Protein AF-A0A956SVE5-F1 (afdb_monomer_lite)

Secondary structure (DSSP, 8-state):
-EEEEE-SS-SSS-EEEEE----SSS---EEEEE--SSTTS-EEEEEBPPTT---EEEEEEEEE-SSSSSSPEEEEEEE-TTSS-EEEEEE----TT-TTHHHHHTB-SEEEEESSTEEEEEEEEEESSS--TT-SSPPPEEEEEEEETTEEEEEEE---SSPPPTT--EE-SSTTSSS-EE----SSS-TTSEEEEEE-SSSSSS-EEEEEETT---TT---TT----EEEEEETGGGT-

Radius of gyration: 17.83 Å; chains: 1; bounding box: 53×38×48 Å

Structure (mmCIF, N/CA/C/O backbone):
data_AF-A0A956SVE5-F1
#
_entry.id   AF-A0A956SVE5-F1
#
loop_
_atom_site.group_PDB
_atom_site.id
_atom_site.type_symbol
_atom_site.label_atom_id
_atom_site.label_alt_id
_atom_site.label_comp_id
_atom_site.label_asym_id
_atom_site.label_entity_id
_atom_site.label_seq_id
_atom_site.pdbx_PDB_ins_code
_atom_site.Cartn_x
_atom_site.Cartn_y
_atom_site.Cartn_z
_atom_site.occupancy
_atom_site.B_iso_or_equiv
_atom_site.auth_seq_id
_atom_site.auth_comp_id
_atom_site.aut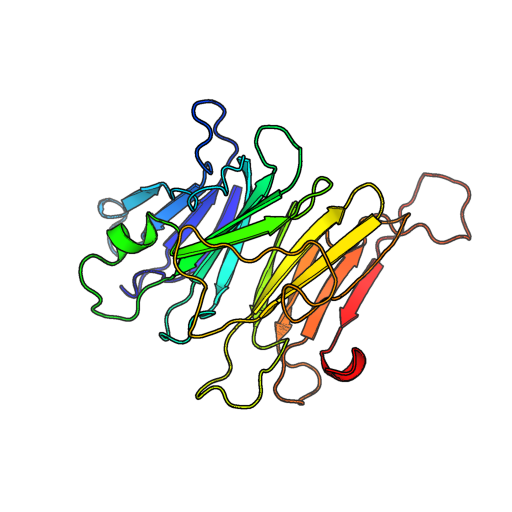h_asym_id
_atom_site.auth_atom_id
_atom_site.pdbx_PDB_model_num
ATOM 1 N N . SER A 1 1 ? -9.201 -2.464 -12.272 1.00 53.56 1 SER A N 1
ATOM 2 C CA . SER A 1 1 ? -9.058 -3.726 -11.523 1.00 53.56 1 SER A CA 1
ATOM 3 C C . SER A 1 1 ? -9.625 -3.527 -10.128 1.00 53.56 1 SER A C 1
ATOM 5 O O . SER A 1 1 ? -9.525 -2.416 -9.624 1.00 53.56 1 SER A O 1
ATOM 7 N N . ALA A 1 2 ? -10.235 -4.547 -9.524 1.00 58.28 2 ALA A N 1
ATOM 8 C CA . ALA A 1 2 ? -10.548 -4.560 -8.089 1.00 58.28 2 ALA A CA 1
ATOM 9 C C . ALA A 1 2 ? -9.435 -5.336 -7.374 1.00 58.28 2 ALA A C 1
ATOM 11 O O . ALA A 1 2 ? -8.964 -6.321 -7.952 1.00 58.28 2 ALA A O 1
ATOM 12 N N . VAL A 1 3 ? -8.944 -4.869 -6.220 1.00 72.69 3 VAL A N 1
ATOM 13 C CA . VAL A 1 3 ? -7.674 -5.392 -5.661 1.00 72.69 3 VAL A CA 1
ATOM 14 C C . VAL A 1 3 ? -7.725 -5.797 -4.187 1.00 72.69 3 VAL A C 1
ATOM 16 O O . VAL A 1 3 ? -6.828 -6.503 -3.738 1.00 72.69 3 VAL A O 1
ATOM 19 N N . GLY A 1 4 ? -8.802 -5.520 -3.455 1.00 75.75 4 GLY A N 1
ATOM 20 C CA . GLY A 1 4 ? -8.945 -6.105 -2.125 1.00 75.75 4 GLY A CA 1
ATOM 21 C C . GLY A 1 4 ? -10.325 -5.954 -1.523 1.00 75.75 4 GLY A C 1
ATOM 22 O O . GLY A 1 4 ? -11.115 -5.126 -1.975 1.00 75.75 4 GLY A O 1
ATOM 23 N N . VAL A 1 5 ? -10.562 -6.797 -0.524 1.00 83.69 5 VAL A N 1
ATOM 24 C CA . VAL A 1 5 ? -11.770 -6.838 0.289 1.00 83.69 5 VAL A CA 1
ATOM 25 C C . VAL A 1 5 ? -11.374 -6.511 1.727 1.00 83.69 5 VAL A C 1
ATOM 27 O O . VAL A 1 5 ? -10.353 -7.020 2.198 1.00 83.69 5 VAL A O 1
ATOM 30 N N . LEU A 1 6 ? -12.123 -5.625 2.372 1.00 89.88 6 LEU A N 1
ATOM 31 C CA . LEU A 1 6 ? -11.957 -5.194 3.763 1.00 89.88 6 LEU A CA 1
ATOM 32 C C . LEU A 1 6 ? -13.295 -4.650 4.271 1.00 89.88 6 LEU A C 1
ATOM 34 O O . LEU A 1 6 ? -14.078 -4.214 3.449 1.00 89.88 6 LEU A O 1
ATOM 38 N N . ASP A 1 7 ? -13.529 -4.600 5.575 1.00 93.19 7 ASP A N 1
ATOM 39 C CA . ASP A 1 7 ? -14.641 -3.835 6.163 1.00 93.19 7 ASP A CA 1
ATOM 40 C C . ASP A 1 7 ? -14.079 -2.481 6.630 1.00 93.19 7 ASP A C 1
ATOM 42 O O . ASP A 1 7 ? -13.488 -2.386 7.709 1.00 93.19 7 ASP A O 1
ATOM 46 N N . ALA A 1 8 ? -14.103 -1.479 5.748 1.00 92.50 8 ALA A N 1
ATOM 47 C CA . ALA A 1 8 ? -13.433 -0.193 5.945 1.00 92.50 8 ALA A CA 1
ATOM 48 C C . ALA A 1 8 ? -14.237 0.755 6.841 1.00 92.50 8 ALA A C 1
ATOM 50 O O . ALA A 1 8 ? -13.642 1.611 7.498 1.00 92.50 8 ALA A O 1
ATOM 51 N N . ASP A 1 9 ? -15.566 0.636 6.854 1.00 92.88 9 ASP A N 1
ATOM 52 C CA . ASP A 1 9 ? -16.450 1.443 7.702 1.00 92.88 9 ASP A CA 1
ATOM 53 C C . ASP A 1 9 ? -16.985 0.708 8.940 1.00 92.88 9 ASP A C 1
ATOM 55 O O . ASP A 1 9 ? -17.722 1.301 9.740 1.00 92.88 9 ASP A O 1
ATOM 59 N N . ALA A 1 10 ? -16.531 -0.530 9.142 1.00 93.19 10 ALA A N 1
ATOM 60 C CA . ALA A 1 10 ? -16.812 -1.374 10.293 1.00 93.19 10 ALA A CA 1
ATOM 61 C C . ALA A 1 10 ? -18.314 -1.642 10.486 1.00 93.19 10 ALA A C 1
ATOM 63 O O . ALA A 1 10 ? -18.809 -1.685 11.625 1.00 93.19 10 ALA A O 1
ATOM 64 N N . ASP A 1 11 ? -19.046 -1.800 9.380 1.00 91.31 11 ASP A N 1
ATOM 65 C CA . ASP A 1 11 ? -20.479 -2.099 9.376 1.00 91.31 11 ASP A CA 1
ATOM 66 C C . ASP A 1 11 ? -20.790 -3.610 9.381 1.00 91.31 11 ASP A C 1
ATOM 68 O O . ASP A 1 11 ? -21.946 -4.014 9.562 1.00 91.31 11 ASP A O 1
ATOM 72 N N . GLY A 1 12 ? -19.751 -4.447 9.297 1.00 91.81 12 GLY A N 1
ATOM 73 C CA . GLY A 1 12 ? -19.834 -5.903 9.290 1.00 91.81 12 GLY A CA 1
ATOM 74 C C . GLY A 1 12 ? -19.962 -6.515 7.895 1.00 91.81 12 GLY A C 1
ATOM 75 O O . GLY A 1 12 ? -20.071 -7.745 7.800 1.00 91.81 12 GLY A O 1
ATOM 76 N N . TYR A 1 13 ? -19.951 -5.703 6.837 1.00 92.19 13 TYR A N 1
ATOM 77 C CA . TYR A 1 13 ? -19.937 -6.149 5.452 1.00 92.19 13 TYR A CA 1
ATOM 78 C C . TYR A 1 13 ? -18.587 -5.877 4.791 1.00 92.19 13 TYR A C 1
ATOM 80 O O . TYR A 1 13 ? -17.885 -4.913 5.052 1.00 92.19 13 TYR A O 1
ATOM 88 N N . ASP A 1 14 ? -18.226 -6.784 3.893 1.00 93.19 14 ASP A N 1
ATOM 89 C CA . ASP A 1 14 ? -17.030 -6.655 3.079 1.00 93.19 14 ASP A CA 1
ATOM 90 C C . ASP A 1 14 ? -17.215 -5.549 2.020 1.00 93.19 14 ASP A C 1
ATOM 92 O O . ASP A 1 14 ? -18.085 -5.638 1.146 1.00 93.19 14 ASP A O 1
ATOM 96 N N . ASP A 1 15 ? -16.335 -4.556 2.042 1.00 93.44 15 ASP A N 1
ATOM 97 C CA . ASP A 1 15 ? -16.182 -3.508 1.038 1.00 93.44 15 ASP A CA 1
ATOM 98 C C . ASP A 1 15 ? -15.199 -3.915 -0.060 1.00 93.44 15 ASP A C 1
ATOM 100 O O . ASP A 1 15 ? -14.300 -4.742 0.122 1.00 93.44 15 ASP A O 1
ATOM 104 N N . LEU A 1 16 ? -15.320 -3.279 -1.225 1.00 92.88 16 LEU A N 1
ATOM 105 C CA . LEU A 1 16 ? -14.462 -3.537 -2.376 1.00 92.88 16 LEU A CA 1
ATOM 106 C C . LEU A 1 16 ? -13.706 -2.284 -2.818 1.00 92.88 16 LEU A C 1
ATOM 108 O O . LEU A 1 16 ? -14.288 -1.327 -3.334 1.00 92.88 16 LEU A O 1
ATOM 112 N N . LEU A 1 17 ? -12.376 -2.343 -2.742 1.00 91.56 17 LEU A N 1
ATOM 113 C CA . LEU A 1 17 ? -11.503 -1.317 -3.308 1.00 91.56 17 LEU A CA 1
ATOM 114 C C . LEU A 1 17 ? -11.342 -1.521 -4.820 1.00 91.56 17 LEU A C 1
ATOM 116 O O . LEU A 1 17 ? -10.797 -2.533 -5.290 1.00 91.56 17 LEU A O 1
ATOM 120 N N . VAL A 1 18 ? -11.772 -0.526 -5.593 1.00 89.69 18 VAL A N 1
ATOM 121 C CA . VAL A 1 18 ? -11.667 -0.510 -7.053 1.00 89.69 18 VAL A CA 1
ATOM 122 C C . VAL A 1 18 ? -10.805 0.650 -7.522 1.00 89.69 18 VAL A C 1
ATOM 124 O O . VAL A 1 18 ? -10.894 1.766 -7.023 1.00 89.69 18 VAL A O 1
ATOM 127 N N . PHE A 1 19 ? -9.980 0.404 -8.535 1.00 88.38 19 PHE A N 1
ATOM 128 C CA . PHE A 1 19 ? -9.259 1.476 -9.206 1.00 88.38 19 PHE A CA 1
ATOM 129 C C . PHE A 1 19 ? -9.132 1.240 -10.706 1.00 88.38 19 PHE A C 1
ATOM 131 O O . PHE A 1 19 ? -9.203 0.120 -11.230 1.00 88.38 19 PHE A O 1
ATOM 138 N N . GLY A 1 20 ? -8.901 2.328 -11.415 1.00 79.12 20 GLY A N 1
ATOM 139 C CA . GLY A 1 20 ? -8.634 2.356 -12.833 1.00 79.12 20 GLY A CA 1
ATOM 140 C C . GLY A 1 20 ? -8.092 3.713 -13.241 1.00 79.12 20 GLY A C 1
ATOM 141 O O . GLY A 1 20 ? -8.240 4.717 -12.558 1.00 79.12 20 GLY A O 1
ATOM 142 N N . THR A 1 21 ? -7.458 3.759 -14.400 1.00 66.88 21 THR A N 1
ATOM 143 C CA . THR A 1 21 ? -6.987 5.024 -14.952 1.00 66.88 21 THR A CA 1
ATOM 144 C C . THR A 1 21 ? -8.181 5.789 -15.529 1.00 66.88 21 THR A C 1
ATOM 146 O O . THR A 1 21 ? -8.662 5.447 -16.609 1.00 66.88 21 THR A O 1
ATOM 149 N N . ILE A 1 22 ? -8.678 6.819 -14.835 1.00 56.75 22 ILE A N 1
ATOM 150 C CA . ILE A 1 22 ? -9.681 7.732 -15.406 1.00 56.75 22 ILE A CA 1
ATOM 151 C C . ILE A 1 22 ? -8.953 8.900 -16.074 1.00 56.75 22 ILE A C 1
ATOM 153 O O . ILE A 1 22 ? -8.230 9.671 -15.451 1.00 56.75 22 ILE A O 1
ATOM 157 N N . VAL A 1 23 ? -9.147 9.017 -17.386 1.00 50.91 23 VAL A N 1
ATOM 158 C CA . VAL A 1 23 ? -8.366 9.882 -18.286 1.00 50.91 23 VAL A CA 1
ATOM 159 C C . VAL A 1 23 ? -8.826 11.350 -18.289 1.00 50.91 23 VAL A C 1
ATOM 161 O O . VAL A 1 23 ? -8.357 12.135 -19.106 1.00 50.91 23 VAL A O 1
ATOM 164 N N . ALA A 1 24 ? -9.751 11.744 -17.409 1.00 47.53 24 ALA A N 1
ATOM 165 C CA . ALA A 1 24 ? -10.467 13.012 -17.539 1.00 47.53 24 ALA A CA 1
ATOM 166 C C . ALA A 1 24 ? -10.648 13.776 -16.215 1.00 47.53 24 ALA A C 1
ATOM 168 O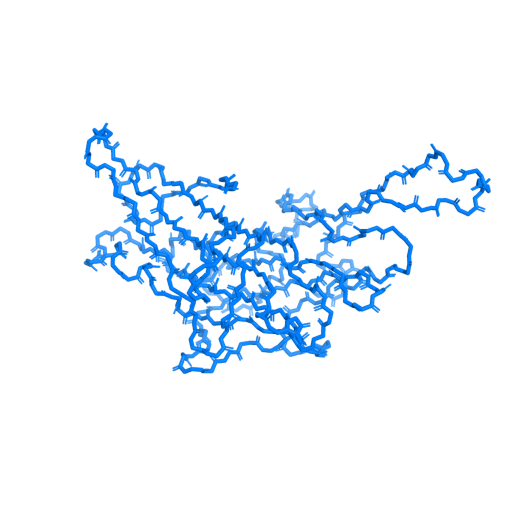 O . ALA A 1 24 ? -11.765 14.172 -15.916 1.00 47.53 24 ALA A O 1
ATOM 169 N N . SER A 1 25 ? -9.575 13.987 -15.435 1.00 51.00 25 SER A N 1
ATOM 170 C CA . SER A 1 25 ? -9.481 15.112 -14.462 1.00 51.00 25 SER A CA 1
ATOM 171 C C . SER A 1 25 ? -8.216 15.142 -13.588 1.00 51.00 25 SER A C 1
ATOM 173 O O . SER A 1 25 ? -8.043 16.095 -12.838 1.00 51.00 25 SER A O 1
ATOM 175 N N . GLY A 1 26 ? -7.316 14.153 -13.646 1.00 50.84 26 GLY A N 1
ATOM 176 C CA . GLY A 1 26 ? -6.205 14.089 -12.678 1.00 50.84 26 GLY A CA 1
ATOM 177 C C . GLY A 1 26 ? -6.635 13.615 -11.282 1.00 50.84 26 GLY A C 1
ATOM 178 O O . GLY A 1 26 ? -5.844 13.697 -10.345 1.00 50.84 26 GLY A O 1
ATOM 179 N N . ALA A 1 27 ? -7.865 13.104 -11.157 1.00 56.88 27 ALA A N 1
ATOM 180 C CA . ALA A 1 27 ? -8.303 12.326 -10.009 1.00 56.88 27 ALA A CA 1
ATOM 181 C C . ALA A 1 27 ? -7.613 10.954 -9.991 1.00 56.88 27 ALA A C 1
ATOM 183 O O . ALA A 1 27 ? -7.338 10.368 -11.044 1.00 56.88 27 ALA A O 1
ATOM 184 N N . SER A 1 28 ? -7.407 10.435 -8.782 1.00 63.16 28 SER A N 1
ATOM 185 C CA . SER A 1 28 ? -6.815 9.134 -8.449 1.00 63.16 28 SER A CA 1
ATOM 186 C C . SER A 1 28 ? -7.413 7.989 -9.260 1.00 63.16 28 SER A C 1
ATOM 188 O O . SER A 1 28 ? -6.713 7.034 -9.545 1.00 63.16 28 SER A O 1
ATOM 190 N N . GLY A 1 29 ? -8.674 8.063 -9.695 1.00 80.12 29 GLY A N 1
ATOM 191 C CA . GLY A 1 29 ? -9.320 6.965 -10.415 1.00 80.12 29 GLY A CA 1
ATOM 192 C C . GLY A 1 29 ? -9.543 5.738 -9.525 1.00 80.12 29 GLY A C 1
ATOM 193 O O . GLY A 1 29 ? -9.589 4.616 -10.018 1.00 80.12 29 GLY A O 1
ATOM 194 N N . ALA A 1 30 ? -9.670 5.946 -8.215 1.00 89.38 30 ALA A N 1
ATOM 195 C CA . ALA A 1 30 ? -9.991 4.915 -7.239 1.00 89.38 30 ALA A CA 1
ATOM 196 C C . ALA A 1 30 ? -11.306 5.236 -6.525 1.00 89.38 30 ALA A C 1
ATOM 198 O O . ALA A 1 30 ? -11.720 6.394 -6.466 1.00 89.38 30 ALA A O 1
ATOM 199 N N . ALA A 1 31 ? -11.967 4.199 -6.030 1.00 91.56 31 ALA A N 1
ATOM 200 C CA . ALA A 1 31 ? -13.200 4.278 -5.268 1.00 91.56 31 ALA A CA 1
ATOM 201 C C . ALA A 1 31 ? -13.314 3.067 -4.332 1.00 91.56 31 ALA A C 1
ATOM 203 O O . ALA A 1 31 ? -12.759 2.004 -4.623 1.00 91.56 31 ALA A O 1
ATOM 204 N N . VAL A 1 32 ? -14.073 3.214 -3.251 1.00 92.44 32 VAL A N 1
ATOM 205 C CA . VAL A 1 32 ? -14.515 2.099 -2.405 1.00 92.44 32 VAL A CA 1
ATOM 206 C C . VAL A 1 32 ? -15.990 1.856 -2.687 1.00 92.44 32 VAL A C 1
ATOM 208 O O . VAL A 1 32 ? -16.786 2.794 -2.708 1.00 92.44 32 VAL A O 1
ATOM 211 N N . LEU A 1 33 ? -16.350 0.610 -2.974 1.00 93.19 33 LEU A N 1
ATOM 212 C CA . LEU A 1 33 ? -17.735 0.160 -2.970 1.00 93.19 33 LEU A CA 1
ATOM 213 C C . LEU A 1 33 ? -18.024 -0.398 -1.581 1.00 93.19 33 LEU A C 1
ATOM 215 O O . LEU A 1 33 ? -17.552 -1.490 -1.275 1.00 93.19 33 LEU A O 1
ATOM 219 N N . PHE A 1 34 ? -18.782 0.347 -0.785 1.00 93.00 34 PHE A N 1
ATOM 220 C CA . PHE A 1 34 ? -19.190 -0.092 0.540 1.00 93.00 34 PHE A CA 1
ATOM 221 C C . PHE A 1 34 ? -20.215 -1.215 0.437 1.00 93.00 34 PHE A C 1
ATOM 223 O O . PHE A 1 34 ? -21.213 -1.075 -0.288 1.00 93.00 34 PHE A O 1
ATOM 230 N N . GLY A 1 35 ? -19.935 -2.317 1.123 1.00 92.50 35 GLY A N 1
ATOM 231 C CA . GLY A 1 35 ? -20.815 -3.460 1.269 1.00 92.50 35 GLY A CA 1
ATOM 232 C C . GLY A 1 35 ? -22.081 -3.098 2.040 1.00 92.50 35 GLY A C 1
ATOM 233 O O . GLY A 1 35 ? -22.193 -2.047 2.667 1.00 92.50 35 GLY A O 1
ATOM 234 N N . ALA A 1 36 ? -23.089 -3.953 1.914 1.00 92.94 36 ALA A N 1
ATOM 235 C CA . ALA A 1 36 ? -24.327 -3.871 2.674 1.00 92.94 36 ALA A CA 1
ATOM 236 C C . ALA A 1 36 ? -25.045 -5.225 2.619 1.00 92.94 36 ALA A C 1
ATOM 238 O O . ALA A 1 36 ? -24.789 -6.031 1.717 1.00 92.94 36 ALA A O 1
ATOM 239 N N . GLU A 1 37 ? -25.986 -5.447 3.542 1.00 91.44 37 GLU A N 1
ATOM 240 C CA . GLU A 1 37 ? -26.865 -6.627 3.534 1.00 91.44 37 GLU A CA 1
ATOM 241 C C . GLU A 1 37 ? -27.613 -6.750 2.202 1.00 91.44 37 GLU A C 1
ATOM 243 O O . GLU A 1 37 ? -27.608 -7.797 1.550 1.00 91.44 37 GLU A O 1
ATOM 248 N N . ASP A 1 38 ? -28.209 -5.634 1.783 1.00 89.88 38 ASP A N 1
ATOM 249 C CA . ASP A 1 38 ? -28.915 -5.495 0.525 1.00 89.88 38 ASP A CA 1
ATOM 250 C C . ASP A 1 38 ? -28.025 -4.780 -0.495 1.00 89.88 38 ASP A C 1
ATOM 252 O O . ASP A 1 38 ? -27.618 -3.634 -0.318 1.00 89.88 38 ASP A O 1
ATOM 256 N N . ALA A 1 39 ? -27.784 -5.418 -1.643 1.00 84.94 39 ALA A N 1
ATOM 257 C CA . ALA A 1 39 ? -26.942 -4.856 -2.706 1.00 84.94 39 ALA A CA 1
ATOM 258 C C . ALA A 1 39 ? -27.452 -3.512 -3.272 1.00 84.94 39 ALA A C 1
ATOM 260 O O . ALA A 1 39 ? -26.712 -2.817 -3.967 1.00 84.94 39 ALA A O 1
ATOM 261 N N . ALA A 1 40 ? -28.714 -3.154 -3.014 1.00 88.88 40 ALA A N 1
ATOM 262 C CA . ALA A 1 40 ? -29.286 -1.860 -3.381 1.00 88.88 40 ALA A CA 1
ATOM 263 C C . ALA A 1 40 ? -28.763 -0.702 -2.511 1.00 88.88 40 ALA A C 1
ATOM 265 O O . ALA A 1 40 ? -28.793 0.442 -2.966 1.00 88.88 40 ALA A O 1
ATOM 266 N N . ASP A 1 41 ? -28.265 -1.007 -1.312 1.00 87.62 41 ASP A N 1
ATOM 267 C CA . ASP A 1 41 ? -27.725 -0.042 -0.351 1.00 87.62 41 ASP A CA 1
ATOM 268 C C . ASP A 1 41 ? -26.195 0.082 -0.439 1.00 87.62 41 ASP A C 1
ATOM 270 O O . ASP A 1 41 ? -25.590 0.885 0.274 1.00 87.62 41 ASP A O 1
ATOM 274 N N . ALA A 1 42 ? -25.562 -0.673 -1.344 1.00 88.38 42 ALA A N 1
ATOM 275 C CA . ALA A 1 42 ? -24.138 -0.555 -1.618 1.00 88.38 42 ALA A CA 1
ATOM 276 C C . ALA A 1 42 ? -23.815 0.826 -2.214 1.00 88.38 42 ALA A C 1
ATOM 278 O O . ALA A 1 42 ? -24.438 1.277 -3.183 1.00 88.38 42 ALA A O 1
ATOM 279 N N . VAL A 1 43 ? -22.808 1.500 -1.657 1.00 90.75 43 VAL A N 1
ATOM 280 C CA . VAL A 1 43 ? -22.439 2.870 -2.045 1.00 90.75 43 VAL A CA 1
ATOM 281 C C . VAL A 1 43 ? -21.058 2.869 -2.680 1.00 90.75 43 VAL A C 1
ATOM 283 O O . VAL A 1 43 ? -20.083 2.500 -2.041 1.00 90.75 43 VAL A O 1
ATOM 286 N N . LEU A 1 44 ? -20.951 3.332 -3.927 1.00 90.69 44 LEU A N 1
ATOM 287 C CA . LEU A 1 44 ? -19.656 3.578 -4.560 1.00 90.69 44 LEU A CA 1
ATOM 288 C C . LEU A 1 44 ? -19.197 5.007 -4.273 1.00 90.69 44 LEU A C 1
ATOM 290 O O . LEU A 1 44 ? -19.842 5.964 -4.710 1.00 90.69 44 LEU A O 1
ATOM 294 N N . LEU A 1 45 ? -18.056 5.145 -3.608 1.00 91.19 45 LEU A N 1
ATOM 295 C CA . LEU A 1 45 ? -17.497 6.430 -3.226 1.00 91.19 45 LEU A CA 1
ATOM 296 C C . LEU A 1 45 ? -16.119 6.653 -3.860 1.00 91.19 45 LEU A C 1
ATOM 298 O O . LEU A 1 45 ? -15.193 5.893 -3.575 1.00 91.19 45 LEU A O 1
ATOM 302 N N . PRO A 1 46 ? -15.958 7.673 -4.720 1.00 91.50 46 PRO A N 1
ATOM 303 C CA . PRO A 1 46 ? -14.655 8.056 -5.247 1.00 91.50 46 PRO A CA 1
ATOM 304 C C . PRO A 1 46 ? -13.702 8.498 -4.137 1.00 91.50 46 PRO A C 1
ATOM 306 O O . PRO A 1 46 ? -14.105 9.198 -3.212 1.00 91.50 46 PRO A O 1
ATOM 309 N N . LEU A 1 47 ? -12.437 8.113 -4.278 1.00 91.00 47 LEU A N 1
ATOM 310 C CA . LEU A 1 47 ? -11.354 8.521 -3.395 1.00 91.00 47 LEU A CA 1
ATOM 311 C C . LEU A 1 47 ? -10.587 9.680 -4.021 1.00 91.00 47 LEU A C 1
ATOM 313 O O . LEU A 1 47 ? -10.057 9.540 -5.130 1.00 91.00 47 LEU A O 1
ATOM 317 N N . ASP A 1 48 ? -10.468 10.783 -3.296 1.00 90.62 48 ASP A N 1
ATOM 318 C CA . ASP A 1 48 ? -9.681 11.948 -3.683 1.00 90.62 48 ASP A CA 1
ATOM 319 C C . ASP A 1 48 ? -8.246 11.837 -3.147 1.00 90.62 48 ASP A C 1
ATOM 321 O O . ASP A 1 48 ? -8.026 11.392 -2.016 1.00 90.62 48 ASP A O 1
ATOM 325 N N . PRO A 1 49 ? -7.224 12.192 -3.942 1.00 88.75 49 PRO A N 1
ATOM 326 C CA . PRO A 1 49 ? -5.841 12.080 -3.509 1.00 88.75 49 PRO A CA 1
ATOM 327 C C . PRO A 1 49 ? -5.480 13.230 -2.563 1.00 88.75 49 PRO A C 1
ATOM 329 O O . PRO A 1 49 ? -6.057 14.317 -2.621 1.00 88.75 49 PRO A O 1
ATOM 332 N N . ALA A 1 50 ? -4.459 13.016 -1.734 1.00 88.62 50 ALA A N 1
ATOM 333 C CA . ALA A 1 50 ? -3.917 14.067 -0.881 1.00 88.62 50 ALA A CA 1
ATOM 334 C C . ALA A 1 50 ? -3.462 15.309 -1.695 1.00 88.62 50 ALA A C 1
ATOM 336 O O . ALA A 1 50 ? -3.051 15.213 -2.860 1.00 88.62 50 ALA A O 1
ATOM 337 N N . PRO A 1 51 ? -3.468 16.513 -1.096 1.00 87.69 51 PRO A N 1
ATOM 338 C CA . PRO A 1 51 ? -2.858 17.687 -1.704 1.00 87.69 51 PRO A CA 1
ATOM 339 C C . PRO A 1 51 ? -1.410 17.416 -2.128 1.00 87.69 51 PRO A C 1
ATOM 341 O O . PRO A 1 51 ? -0.650 16.771 -1.412 1.00 87.69 51 PRO A O 1
ATOM 344 N N . ASN A 1 52 ? -1.014 17.946 -3.288 1.00 81.56 52 ASN A N 1
ATOM 345 C CA . ASN A 1 52 ? 0.321 17.774 -3.884 1.00 81.56 52 ASN A CA 1
ATOM 346 C C . ASN A 1 52 ? 0.698 16.333 -4.275 1.00 81.56 52 ASN A C 1
ATOM 348 O O . ASN A 1 52 ? 1.845 16.095 -4.665 1.00 81.56 52 ASN A O 1
ATOM 352 N N . THR A 1 53 ? -0.240 15.383 -4.236 1.00 84.19 53 THR A N 1
ATOM 353 C CA . THR A 1 53 ? 0.025 13.988 -4.605 1.00 84.19 53 THR A CA 1
ATOM 354 C C . THR A 1 53 ? -0.693 13.534 -5.865 1.00 84.19 53 THR A C 1
ATOM 356 O O . THR A 1 53 ? -0.681 12.345 -6.115 1.00 84.19 53 THR A O 1
ATOM 359 N N . SER A 1 54 ? -1.266 14.414 -6.699 1.00 86.50 54 SER A N 1
ATOM 360 C CA . SER A 1 54 ? -1.989 14.004 -7.920 1.00 86.50 54 SER A CA 1
ATOM 361 C C . SER A 1 54 ? -1.286 12.863 -8.667 1.00 86.50 54 SER A C 1
ATOM 363 O O . SER A 1 54 ? -0.110 12.982 -9.021 1.00 86.50 54 SER A O 1
ATOM 365 N N . PHE A 1 55 ? -2.008 11.766 -8.902 1.00 87.19 55 PHE A N 1
ATOM 366 C CA . PHE A 1 55 ? -1.503 10.573 -9.574 1.00 87.19 55 PHE A CA 1
ATOM 367 C C . PHE A 1 55 ? -2.599 9.895 -10.402 1.00 87.19 55 PHE A C 1
ATOM 369 O O . PHE A 1 55 ? -3.787 10.017 -10.115 1.00 87.19 55 PHE A O 1
ATOM 376 N N . TYR A 1 56 ? -2.193 9.133 -11.414 1.00 87.19 56 TYR A N 1
ATOM 377 C CA . TYR A 1 56 ? -3.045 8.135 -12.056 1.00 87.19 56 TYR A CA 1
ATOM 378 C C . TYR A 1 56 ? -2.949 6.829 -11.269 1.00 87.19 56 TYR A C 1
ATOM 380 O O . TYR A 1 56 ? -1.853 6.262 -11.234 1.00 87.19 56 TYR A O 1
ATOM 388 N N . ALA A 1 57 ? -4.040 6.337 -10.660 1.00 89.25 57 ALA A N 1
ATOM 389 C CA . ALA A 1 57 ? -3.963 5.075 -9.922 1.00 89.25 57 ALA A CA 1
ATOM 390 C C . ALA A 1 57 ? -3.514 3.945 -10.839 1.00 89.25 57 ALA A C 1
ATOM 392 O O . ALA A 1 57 ? -4.003 3.761 -11.962 1.00 89.25 57 ALA A O 1
ATOM 393 N N . PHE A 1 58 ? -2.573 3.183 -10.308 1.00 88.19 58 PHE A N 1
ATOM 394 C CA . PHE A 1 58 ? -1.962 2.043 -10.961 1.00 88.19 58 PHE A CA 1
ATOM 395 C C . PHE A 1 58 ? -2.016 0.799 -10.075 1.00 88.19 58 PHE A C 1
ATOM 397 O O . PHE A 1 58 ? -2.137 -0.312 -10.592 1.00 88.19 58 PHE A O 1
ATOM 404 N N . ALA A 1 59 ? -1.972 0.983 -8.757 1.00 91.25 59 ALA A N 1
ATOM 405 C CA . ALA A 1 59 ? -2.150 -0.072 -7.778 1.00 91.25 59 ALA A CA 1
ATOM 406 C C . ALA A 1 59 ? -2.955 0.448 -6.584 1.00 91.25 59 ALA A C 1
ATOM 408 O O . ALA A 1 59 ? -2.999 1.648 -6.321 1.00 91.25 59 ALA A O 1
ATOM 409 N N . ALA A 1 60 ? -3.597 -0.461 -5.866 1.00 93.38 60 ALA A N 1
ATOM 410 C CA . ALA A 1 60 ? -4.224 -0.171 -4.590 1.00 93.38 60 ALA A CA 1
ATOM 411 C C . ALA A 1 60 ? -4.258 -1.452 -3.760 1.00 93.38 60 ALA A C 1
ATOM 413 O O . ALA A 1 60 ? -4.288 -2.528 -4.351 1.00 93.38 60 ALA A O 1
ATOM 414 N N . ALA A 1 61 ? -4.254 -1.361 -2.436 1.00 94.56 61 ALA A N 1
ATOM 415 C CA . ALA A 1 61 ? -4.397 -2.524 -1.567 1.00 94.56 61 ALA A CA 1
ATOM 416 C C . ALA A 1 61 ? -4.990 -2.123 -0.209 1.00 94.56 61 ALA A C 1
ATOM 418 O O . ALA A 1 61 ? -4.684 -1.029 0.274 1.00 94.56 61 ALA A O 1
ATOM 419 N N . PRO A 1 62 ? -5.765 -3.016 0.433 1.00 94.56 62 PRO A N 1
ATOM 420 C CA . PRO A 1 62 ? -5.905 -3.009 1.881 1.00 94.56 62 PRO A CA 1
ATOM 421 C C . PRO A 1 62 ? -4.532 -3.247 2.513 1.00 94.56 62 PRO A C 1
ATOM 423 O O . PRO A 1 62 ? -3.764 -4.099 2.048 1.00 94.56 62 PRO A O 1
ATOM 426 N N . VAL A 1 63 ? -4.216 -2.486 3.554 1.00 95.38 63 VAL A N 1
ATOM 427 C CA . VAL A 1 63 ? -2.910 -2.534 4.227 1.00 95.38 63 VAL A CA 1
ATOM 428 C C . VAL A 1 63 ? -3.004 -2.906 5.706 1.00 95.38 63 VAL A C 1
ATOM 430 O O . VAL A 1 63 ? -1.975 -3.018 6.367 1.00 95.38 63 VAL A O 1
ATOM 433 N N . GLY A 1 64 ? -4.217 -3.186 6.190 1.00 94.25 64 GLY A N 1
ATOM 434 C CA . GLY A 1 64 ? -4.496 -3.364 7.613 1.00 94.25 64 GLY A CA 1
ATOM 435 C C . GLY A 1 64 ? -4.495 -2.023 8.342 1.00 94.25 64 GLY A C 1
ATOM 436 O O . GLY A 1 64 ? -4.419 -0.979 7.710 1.00 94.25 64 GLY A O 1
ATOM 437 N N . ASP A 1 65 ? -4.588 -2.064 9.663 1.00 94.50 65 ASP A N 1
ATOM 438 C CA . ASP A 1 65 ? -4.509 -0.884 10.525 1.00 94.50 65 ASP A CA 1
ATOM 439 C C . ASP A 1 65 ? -3.066 -0.347 10.583 1.00 94.50 65 ASP A C 1
ATOM 441 O O . ASP A 1 65 ? -2.197 -0.964 11.214 1.00 94.50 65 ASP A O 1
ATOM 445 N N . ILE A 1 66 ? -2.796 0.759 9.889 1.00 94.19 66 ILE A N 1
ATOM 446 C CA . ILE A 1 66 ? -1.486 1.427 9.823 1.00 94.19 66 ILE A CA 1
ATOM 447 C C . ILE A 1 66 ? -1.451 2.718 10.656 1.00 94.19 66 ILE A C 1
ATOM 449 O O . ILE A 1 66 ? -0.397 3.371 10.729 1.00 94.19 66 ILE A O 1
ATOM 453 N N . ASN A 1 67 ? -2.574 3.110 11.266 1.00 93.44 67 ASN A N 1
ATOM 454 C CA . ASN A 1 67 ? -2.704 4.311 12.096 1.00 93.44 67 ASN A CA 1
ATOM 455 C C . ASN A 1 67 ? -2.963 4.003 13.591 1.00 93.44 67 ASN A C 1
ATOM 457 O O . ASN A 1 67 ? -2.810 4.889 14.433 1.00 93.44 67 ASN A O 1
ATOM 461 N N . GLY A 1 68 ? -3.257 2.754 13.936 1.00 92.31 68 GLY A N 1
ATOM 462 C CA . GLY A 1 68 ? -3.509 2.246 15.280 1.00 92.31 68 GLY A CA 1
ATOM 463 C C . GLY A 1 68 ? -4.920 2.476 15.819 1.00 92.31 68 GLY A C 1
ATOM 464 O O . GLY A 1 68 ? -5.077 2.461 17.045 1.00 92.31 68 GLY A O 1
ATOM 465 N N . ASP A 1 69 ? -5.918 2.743 14.976 1.00 92.06 69 ASP A N 1
ATOM 466 C CA . ASP A 1 69 ? -7.301 2.979 15.413 1.00 92.06 69 ASP A CA 1
ATOM 467 C C . ASP A 1 69 ? -8.175 1.711 15.471 1.00 92.06 69 ASP A C 1
ATOM 469 O O . ASP A 1 69 ? -9.289 1.747 16.007 1.00 92.06 69 ASP A O 1
ATOM 473 N N . GLY A 1 70 ? -7.640 0.576 15.020 1.00 90.69 70 GLY A N 1
ATOM 474 C CA . GLY A 1 70 ? -8.298 -0.725 15.008 1.00 90.69 70 GLY A CA 1
ATOM 475 C C . GLY A 1 70 ? -9.097 -1.033 13.741 1.00 90.69 70 GLY A C 1
ATOM 476 O O . GLY A 1 70 ? -9.683 -2.118 13.681 1.00 90.69 70 GLY A O 1
ATOM 477 N N . ALA A 1 71 ? -9.128 -0.141 12.750 1.00 92.94 71 ALA A N 1
ATOM 478 C CA . ALA A 1 71 ? -9.782 -0.355 11.464 1.00 92.94 71 ALA A CA 1
ATOM 479 C C . ALA A 1 71 ? -8.771 -0.654 10.344 1.00 92.94 71 ALA A C 1
ATOM 481 O O . ALA A 1 71 ? -7.623 -0.222 10.398 1.00 92.94 71 ALA A O 1
ATOM 482 N N . PRO A 1 72 ? -9.149 -1.441 9.322 1.00 94.12 72 PRO A N 1
ATOM 483 C CA . PRO A 1 72 ? -8.281 -1.674 8.179 1.00 94.12 72 PRO A CA 1
ATOM 484 C C . PRO A 1 72 ? -8.215 -0.443 7.267 1.00 94.12 72 PRO A C 1
ATOM 486 O O . PRO A 1 72 ? -9.234 0.064 6.806 1.00 94.12 72 PRO A O 1
ATOM 489 N N . ASP A 1 73 ? -7.000 -0.045 6.910 1.00 95.75 73 ASP A N 1
ATOM 490 C CA . ASP A 1 73 ? -6.741 1.091 6.032 1.00 95.75 73 ASP A CA 1
ATOM 491 C C . ASP A 1 73 ? -6.475 0.645 4.590 1.00 95.75 73 ASP A C 1
ATOM 493 O O . ASP A 1 73 ? -6.158 -0.522 4.304 1.00 95.75 73 ASP A O 1
ATOM 497 N N . VAL A 1 74 ? -6.542 1.596 3.655 1.00 95.50 74 VAL A N 1
ATOM 498 C CA . VAL A 1 74 ? -6.231 1.363 2.240 1.00 95.50 74 VAL A CA 1
ATOM 499 C C . VAL A 1 74 ? -5.214 2.357 1.702 1.00 95.50 74 VAL A C 1
ATOM 501 O O . VAL A 1 74 ? -5.172 3.534 2.057 1.00 95.50 74 VAL A O 1
ATOM 504 N N . VAL A 1 75 ? -4.399 1.879 0.767 1.00 95.56 75 VAL A N 1
ATOM 505 C CA . VAL A 1 75 ? -3.453 2.714 0.027 1.00 95.56 75 VAL A CA 1
ATOM 506 C C . VAL A 1 75 ? -3.744 2.595 -1.455 1.00 95.56 75 VAL A C 1
ATOM 508 O O . VAL A 1 75 ? -3.863 1.492 -1.988 1.00 95.56 75 VAL A O 1
ATOM 511 N N . VAL A 1 76 ? -3.806 3.737 -2.134 1.00 94.31 76 VAL A N 1
ATOM 512 C CA . VAL A 1 76 ? -3.883 3.830 -3.595 1.00 94.31 76 VAL A CA 1
ATOM 513 C C . VAL A 1 76 ? -2.616 4.505 -4.085 1.00 94.31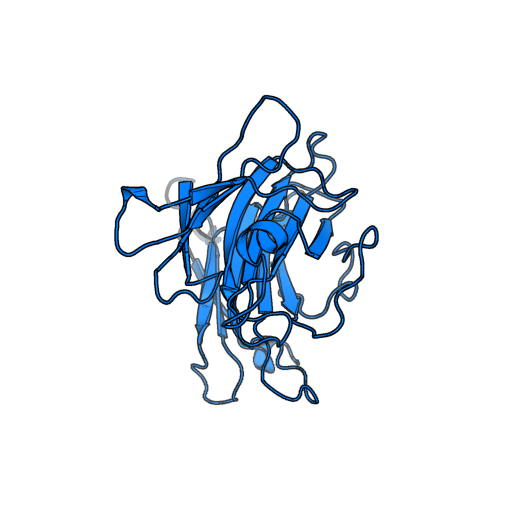 76 VAL A C 1
ATOM 515 O O . VAL A 1 76 ? -2.277 5.587 -3.617 1.00 94.31 76 VAL A O 1
ATOM 518 N N . SER A 1 77 ? -1.920 3.899 -5.040 1.00 92.62 77 SER A N 1
ATOM 519 C CA . SER A 1 77 ? -0.663 4.416 -5.569 1.00 92.62 77 SER A CA 1
ATOM 520 C C . SER A 1 77 ? -0.646 4.498 -7.088 1.00 92.62 77 SER A C 1
ATOM 522 O O . SER A 1 77 ? -1.375 3.803 -7.804 1.00 92.62 77 SER A O 1
ATOM 524 N N . GLY A 1 78 ? 0.241 5.341 -7.603 1.00 90.38 78 GLY A N 1
ATOM 525 C CA . GLY A 1 78 ? 0.493 5.425 -9.027 1.00 90.38 78 GLY A CA 1
ATOM 526 C C . GLY A 1 78 ? 1.485 6.508 -9.410 1.00 90.38 78 GLY A C 1
ATOM 527 O O . GLY A 1 78 ? 2.324 6.939 -8.617 1.00 90.38 78 GLY A O 1
ATOM 528 N N . PHE A 1 79 ? 1.397 6.937 -10.666 1.00 88.38 79 PHE A N 1
ATOM 529 C CA . PHE A 1 79 ? 2.359 7.861 -11.262 1.00 88.38 79 PHE A CA 1
ATOM 530 C C . PHE A 1 79 ? 1.805 9.275 -11.299 1.00 88.38 79 PHE A C 1
ATOM 532 O O . PHE A 1 79 ? 0.629 9.469 -11.616 1.00 88.38 79 PHE A O 1
ATOM 539 N N . LYS A 1 80 ? 2.664 10.266 -11.055 1.00 88.19 80 LYS A N 1
ATOM 540 C CA . LYS A 1 80 ? 2.297 11.672 -11.247 1.00 88.19 80 LYS A CA 1
ATOM 541 C C . LYS A 1 80 ? 1.900 11.924 -12.713 1.00 88.19 80 LYS A C 1
ATOM 543 O O . LYS A 1 80 ? 2.483 11.293 -13.599 1.00 88.19 80 LYS A O 1
ATOM 548 N N . PRO A 1 81 ? 0.956 12.842 -13.005 1.00 84.88 81 PRO A N 1
ATOM 549 C CA . PRO A 1 81 ? 0.490 13.103 -14.368 1.00 84.88 81 PRO A CA 1
ATOM 550 C C . PRO A 1 81 ? 1.580 13.502 -15.366 1.00 84.88 81 PRO A C 1
ATOM 552 O O . PRO A 1 81 ? 1.486 13.190 -16.551 1.00 84.88 81 PRO A O 1
ATOM 555 N N . ASP A 1 82 ? 2.622 14.177 -14.888 1.00 83.94 82 ASP A N 1
ATOM 556 C CA . ASP A 1 82 ? 3.787 14.583 -15.676 1.00 83.94 82 ASP A CA 1
ATOM 557 C C . ASP A 1 82 ? 4.875 13.497 -15.759 1.00 83.94 82 ASP A C 1
ATOM 559 O O . ASP A 1 82 ? 5.910 13.705 -16.390 1.00 83.94 82 ASP A O 1
ATOM 563 N N . PHE A 1 83 ? 4.648 12.341 -15.125 1.00 79.88 83 PHE A N 1
ATOM 564 C CA . PHE A 1 83 ? 5.591 11.232 -14.986 1.00 79.88 83 PHE A CA 1
ATOM 565 C C . PHE A 1 83 ? 6.944 11.629 -14.370 1.00 79.88 83 PHE A C 1
ATOM 567 O O . PHE A 1 83 ? 7.928 10.906 -14.534 1.00 79.88 83 PHE A O 1
ATOM 574 N N . SER A 1 84 ? 7.006 12.747 -13.637 1.00 85.00 84 SER A N 1
ATOM 575 C CA . SER A 1 84 ? 8.212 13.192 -12.919 1.00 85.00 84 SER A CA 1
ATOM 576 C C . SER A 1 84 ? 8.506 12.357 -11.669 1.00 85.00 84 SER A C 1
ATOM 578 O O . SER A 1 84 ? 9.578 12.455 -11.071 1.00 85.00 84 SER A O 1
ATOM 580 N N . GLY A 1 85 ? 7.554 11.520 -11.267 1.00 88.75 85 GLY A N 1
ATOM 581 C CA . GLY A 1 85 ? 7.664 10.662 -10.108 1.00 88.75 85 GLY A CA 1
ATOM 582 C C . GLY A 1 85 ? 6.372 9.915 -9.843 1.00 88.75 85 GLY A C 1
ATOM 583 O O . GLY A 1 85 ? 5.533 9.721 -10.727 1.00 88.75 85 GLY A O 1
ATOM 584 N N . SER A 1 86 ? 6.223 9.490 -8.598 1.00 90.81 86 SER A N 1
ATOM 585 C CA . SER A 1 86 ? 5.131 8.631 -8.151 1.00 90.81 86 SER A CA 1
ATOM 586 C C . SER A 1 86 ? 4.558 9.147 -6.843 1.00 90.81 86 SER A C 1
ATOM 588 O O . SER A 1 86 ? 5.219 9.898 -6.117 1.00 90.81 86 SER A O 1
ATOM 590 N N . ALA A 1 87 ? 3.312 8.791 -6.570 1.00 92.69 87 ALA A N 1
ATOM 591 C CA . ALA A 1 87 ? 2.634 9.194 -5.356 1.00 92.69 87 ALA A CA 1
ATOM 592 C C . ALA A 1 87 ? 1.595 8.155 -4.928 1.00 92.69 87 ALA A C 1
ATOM 594 O O . ALA A 1 87 ? 1.161 7.325 -5.730 1.00 92.69 87 ALA A O 1
ATOM 595 N N . ALA A 1 88 ? 1.234 8.193 -3.653 1.00 93.31 88 ALA A N 1
ATOM 596 C CA . ALA A 1 88 ? 0.182 7.387 -3.074 1.00 93.31 88 ALA A CA 1
ATOM 597 C C . ALA A 1 88 ? -0.663 8.220 -2.107 1.00 93.31 88 ALA A C 1
ATOM 599 O O . ALA A 1 88 ? -0.145 9.100 -1.413 1.00 93.31 88 ALA A O 1
ATOM 600 N N . GLY A 1 89 ? -1.961 7.937 -2.094 1.00 94.31 89 GLY A N 1
ATOM 601 C CA . GLY A 1 89 ? -2.902 8.374 -1.073 1.00 94.31 89 GLY A CA 1
ATOM 602 C C . GLY A 1 89 ? -3.086 7.254 -0.059 1.00 94.31 89 GLY A C 1
ATOM 603 O O . GLY A 1 89 ? -3.227 6.089 -0.442 1.00 94.31 89 GLY A O 1
ATOM 604 N N . VAL A 1 90 ? -3.046 7.620 1.213 1.00 95.50 90 VAL A N 1
ATOM 605 C CA . VAL A 1 90 ? -3.346 6.752 2.347 1.00 95.50 90 VAL A CA 1
ATOM 606 C C . VAL A 1 90 ? -4.702 7.177 2.888 1.00 95.50 90 VAL A C 1
ATOM 608 O O . VAL A 1 90 ? -4.898 8.369 3.119 1.00 95.50 90 VAL A O 1
ATOM 611 N N . TYR A 1 91 ? -5.607 6.223 3.058 1.00 95.88 91 TYR A N 1
ATOM 612 C CA . TYR A 1 91 ? -6.976 6.446 3.505 1.00 95.88 91 TYR A CA 1
ATOM 613 C C . TYR A 1 91 ? -7.223 5.544 4.700 1.00 95.88 91 TYR A C 1
ATOM 615 O O . TYR A 1 91 ? -7.069 4.322 4.580 1.00 95.88 91 TYR A O 1
ATOM 623 N N . PHE A 1 92 ? -7.557 6.144 5.830 1.00 95.94 92 PHE A N 1
ATOM 624 C CA . PHE A 1 92 ? -7.846 5.395 7.032 1.00 95.94 92 PHE A CA 1
ATOM 625 C C . PHE A 1 92 ? -9.270 4.872 6.987 1.00 95.94 92 PHE A C 1
ATOM 627 O O . PHE A 1 92 ? -10.195 5.606 6.630 1.00 95.94 92 PHE A O 1
ATOM 634 N N . GLY A 1 93 ? -9.428 3.594 7.324 1.00 95.06 93 GLY A N 1
ATOM 635 C CA . GLY A 1 93 ? -10.735 3.064 7.679 1.00 95.06 93 GLY A CA 1
ATOM 636 C C . GLY A 1 93 ? -11.223 3.733 8.959 1.00 95.06 93 GLY A C 1
ATOM 637 O O . GLY A 1 93 ? -10.541 4.576 9.543 1.00 95.06 93 GLY A O 1
ATOM 638 N N . CYS A 1 94 ? -12.413 3.368 9.416 1.00 93.44 94 CYS A N 1
ATOM 639 C CA . CYS A 1 94 ? -12.877 3.852 10.705 1.00 93.44 94 CYS A CA 1
ATOM 640 C C . CYS A 1 94 ? -13.252 2.711 11.634 1.00 93.44 94 CYS A C 1
ATOM 642 O O . CYS A 1 94 ? -13.849 1.724 11.204 1.00 93.44 94 CYS A O 1
ATOM 644 N N . PRO A 1 95 ? -12.987 2.861 12.940 1.00 90.81 95 PRO A N 1
ATOM 645 C CA . PRO A 1 95 ? -13.460 1.902 13.915 1.00 90.81 95 PRO A CA 1
ATOM 646 C C . PRO A 1 95 ? -14.996 1.935 14.010 1.00 90.81 95 PRO A C 1
ATOM 648 O O . PRO A 1 95 ? -15.630 2.940 13.646 1.00 90.81 95 PRO A O 1
ATOM 651 N N . PRO A 1 96 ? -15.611 0.875 14.567 1.00 88.81 96 PRO A N 1
ATOM 652 C CA . PRO A 1 96 ? -17.057 0.783 14.723 1.00 88.81 96 PRO A CA 1
ATOM 653 C C . PRO A 1 96 ? -17.675 2.029 15.366 1.00 88.81 96 PRO A C 1
ATOM 655 O O . PRO A 1 96 ? -17.142 2.586 16.328 1.00 88.81 96 PRO A O 1
ATOM 658 N N . ALA A 1 97 ? -18.855 2.413 14.876 1.00 85.81 97 ALA A N 1
ATOM 659 C CA . ALA A 1 97 ? -19.626 3.571 15.341 1.00 85.81 97 ALA A CA 1
ATOM 660 C C . ALA A 1 97 ? -18.960 4.948 15.126 1.00 85.81 97 ALA A C 1
ATOM 662 O O . ALA A 1 97 ? -19.362 5.925 15.766 1.00 85.81 97 ALA A O 1
ATOM 663 N N . THR A 1 98 ? -17.996 5.056 14.206 1.00 90.31 98 THR A N 1
ATOM 664 C CA . THR A 1 98 ? -17.471 6.355 13.760 1.00 90.31 98 THR A CA 1
ATOM 665 C C . THR A 1 98 ? -18.521 7.112 12.934 1.00 90.31 98 THR A C 1
ATOM 667 O O . THR A 1 98 ? -18.958 6.613 11.894 1.00 90.31 98 THR A O 1
ATOM 670 N N . PRO A 1 99 ? -18.950 8.320 13.353 1.00 89.75 99 PRO A N 1
ATOM 671 C CA . PRO A 1 99 ? -19.898 9.114 12.577 1.00 89.75 99 PRO A CA 1
ATOM 672 C C . PRO A 1 99 ? -19.324 9.511 11.215 1.00 89.75 99 PRO A C 1
ATOM 674 O O . PRO A 1 99 ? -18.154 9.871 11.123 1.00 89.75 99 PRO A O 1
ATOM 677 N N . ASP A 1 100 ? -20.161 9.487 10.177 1.00 88.94 100 ASP A N 1
ATOM 678 C CA . ASP A 1 100 ? -19.812 9.911 8.813 1.00 88.94 100 ASP A CA 1
ATOM 679 C C . ASP A 1 100 ? -18.579 9.201 8.212 1.00 88.94 100 ASP A C 1
ATOM 681 O O . ASP A 1 100 ? -17.941 9.736 7.305 1.00 88.94 100 ASP A O 1
ATOM 685 N N . CYS A 1 101 ? -18.270 7.979 8.670 1.00 91.31 101 CYS A N 1
ATOM 686 C CA . CYS A 1 101 ? -17.061 7.249 8.279 1.00 91.31 101 CYS A CA 1
ATOM 687 C C . CYS A 1 101 ? -16.848 7.174 6.759 1.00 91.31 101 CYS A C 1
ATOM 689 O O . CYS A 1 101 ? -15.796 7.572 6.261 1.00 91.31 101 CYS A O 1
ATOM 691 N N . ARG A 1 102 ? -17.872 6.751 6.002 1.00 90.88 102 ARG A N 1
ATOM 692 C CA . ARG A 1 102 ? -17.789 6.665 4.534 1.00 90.88 102 ARG A CA 1
ATOM 693 C C . ARG A 1 102 ? -17.313 7.987 3.929 1.00 90.88 102 ARG A C 1
ATOM 695 O O . ARG A 1 102 ? -16.427 7.993 3.087 1.00 90.88 102 ARG A O 1
ATOM 702 N N . ALA A 1 103 ? -17.854 9.118 4.387 1.00 90.88 103 ALA A N 1
ATOM 703 C CA . ALA A 1 103 ? -17.462 10.434 3.887 1.00 90.88 103 ALA A CA 1
ATOM 704 C C . ALA A 1 103 ? -16.024 10.820 4.274 1.00 90.88 103 ALA A C 1
ATOM 706 O O . ALA A 1 103 ? -15.367 11.500 3.487 1.00 90.88 103 ALA A O 1
ATOM 707 N N . ALA A 1 104 ? -15.538 10.387 5.442 1.00 91.94 104 ALA A N 1
ATOM 708 C CA . ALA A 1 104 ? -14.151 10.591 5.859 1.00 91.94 104 ALA A CA 1
ATOM 709 C C . ALA A 1 104 ? -13.174 9.831 4.946 1.00 91.94 104 ALA A C 1
ATOM 711 O O . ALA A 1 104 ? -12.263 10.451 4.401 1.00 91.94 104 ALA A O 1
ATOM 712 N N . ILE A 1 105 ? -13.452 8.550 4.661 1.00 92.69 105 ILE A N 1
ATOM 713 C CA . ILE A 1 105 ? -12.642 7.696 3.770 1.00 92.69 105 ILE A CA 1
ATOM 714 C C . ILE A 1 105 ? -12.499 8.296 2.360 1.00 92.69 105 ILE A C 1
ATOM 716 O O . ILE A 1 105 ? -11.522 8.030 1.670 1.00 92.69 105 ILE A O 1
ATOM 720 N N . ALA A 1 106 ? -13.444 9.124 1.900 1.00 91.00 106 ALA A N 1
ATOM 721 C CA . ALA A 1 106 ? -13.390 9.734 0.567 1.00 91.00 106 ALA A CA 1
ATOM 722 C C . ALA A 1 106 ? -12.147 10.608 0.330 1.00 91.00 106 ALA A C 1
ATOM 724 O O . ALA A 1 106 ? -11.796 10.865 -0.822 1.00 91.00 106 ALA A O 1
ATOM 725 N N . GLN A 1 107 ? -11.508 11.110 1.387 1.00 92.31 107 GLN A N 1
ATOM 726 C CA . GLN A 1 107 ? -10.339 11.979 1.302 1.00 92.31 107 GLN A CA 1
ATOM 727 C C . GLN A 1 107 ? -9.127 11.260 1.878 1.00 92.31 107 GLN A C 1
ATOM 729 O O . GLN A 1 107 ? -9.218 10.635 2.923 1.00 92.31 107 GLN A O 1
ATOM 734 N N . ALA A 1 108 ? -7.978 11.369 1.214 1.00 94.12 108 ALA A N 1
ATOM 735 C CA . ALA A 1 108 ? -6.752 10.811 1.769 1.00 94.12 108 ALA A CA 1
ATOM 736 C C . ALA A 1 108 ? -6.392 11.513 3.086 1.00 94.12 108 ALA A C 1
ATOM 738 O O . ALA A 1 108 ? -6.341 12.743 3.138 1.00 94.12 108 ALA A O 1
ATOM 739 N N . ASP A 1 109 ? -6.057 10.740 4.111 1.00 95.69 109 ASP A N 1
ATOM 740 C CA . ASP A 1 109 ? -5.570 11.230 5.400 1.00 95.69 109 ASP A CA 1
ATOM 741 C C . ASP A 1 109 ? -4.080 11.575 5.357 1.00 95.69 109 ASP A C 1
ATOM 743 O O . ASP A 1 109 ? -3.609 12.474 6.060 1.00 95.69 109 ASP A O 1
ATOM 747 N N . ALA A 1 110 ? -3.324 10.883 4.500 1.00 94.81 110 ALA A N 1
ATOM 748 C CA . ALA A 1 110 ? -1.911 11.149 4.283 1.00 94.81 110 ALA A CA 1
ATOM 749 C C . ALA A 1 110 ? -1.484 10.928 2.827 1.00 94.81 110 ALA A C 1
ATOM 751 O O . ALA A 1 110 ? -2.120 10.227 2.037 1.00 94.81 110 ALA A O 1
ATOM 752 N N . GLY A 1 111 ? -0.360 11.546 2.470 1.00 93.31 111 GLY A N 1
ATOM 753 C CA . GLY A 1 111 ? 0.281 11.384 1.171 1.00 93.31 111 GLY A CA 1
ATOM 754 C C . GLY A 1 111 ? 1.671 10.775 1.292 1.00 93.31 111 GLY A C 1
ATOM 755 O O . GLY A 1 111 ? 2.416 11.084 2.224 1.00 93.31 111 GLY A O 1
ATOM 756 N N . VAL A 1 112 ? 2.039 9.951 0.314 1.00 92.88 112 VAL A N 1
ATOM 757 C CA . VAL A 1 112 ? 3.400 9.429 0.135 1.00 92.88 112 VAL A CA 1
ATOM 758 C C . VAL A 1 112 ? 3.879 9.776 -1.266 1.00 92.88 112 VAL A C 1
ATOM 760 O O . VAL A 1 112 ? 3.129 9.646 -2.232 1.00 92.88 112 VAL A O 1
ATOM 763 N N . THR A 1 113 ? 5.122 10.211 -1.411 1.00 91.62 113 THR A N 1
ATOM 764 C CA . THR A 1 113 ? 5.667 10.713 -2.676 1.00 91.62 113 THR A CA 1
ATOM 765 C C . THR A 1 113 ? 7.067 10.180 -2.944 1.00 91.62 113 THR A C 1
ATOM 767 O O . THR A 1 113 ? 7.834 9.838 -2.044 1.00 91.62 113 THR A O 1
ATOM 770 N N . HIS A 1 114 ? 7.405 10.102 -4.227 1.00 88.75 114 HIS A N 1
ATOM 771 C CA . HIS A 1 114 ? 8.749 9.803 -4.695 1.00 88.75 114 HIS A CA 1
ATOM 772 C C . HIS A 1 114 ? 9.075 10.633 -5.940 1.00 88.75 114 HIS A C 1
ATOM 774 O O . HIS A 1 114 ? 8.302 10.666 -6.903 1.00 88.75 114 HIS A O 1
ATOM 780 N N . SER A 1 115 ? 10.235 11.284 -5.936 1.00 84.62 115 SER A N 1
ATOM 781 C CA . SER A 1 115 ? 10.790 12.071 -7.039 1.00 84.62 115 SER A CA 1
ATOM 782 C C . SER A 1 115 ? 11.753 11.211 -7.862 1.00 84.62 115 SER A C 1
ATOM 784 O O . SER A 1 115 ? 12.964 11.206 -7.671 1.00 84.62 115 SER A O 1
ATOM 786 N N . GLY A 1 116 ? 11.203 10.415 -8.777 1.00 73.38 116 GLY A N 1
ATOM 787 C CA . GLY A 1 116 ? 12.008 9.602 -9.686 1.00 73.38 116 GLY A CA 1
ATOM 788 C C . GLY A 1 116 ? 11.278 8.372 -10.204 1.00 73.38 116 GLY A C 1
ATOM 789 O O . GLY A 1 116 ? 10.570 7.697 -9.458 1.00 73.38 116 GLY A O 1
ATOM 790 N N . GLY A 1 117 ? 11.469 8.086 -11.492 1.00 67.81 117 GLY A N 1
ATOM 791 C CA . GLY A 1 117 ? 11.026 6.844 -12.118 1.00 67.81 117 GLY A CA 1
ATOM 792 C C . GLY A 1 117 ? 9.513 6.592 -12.096 1.00 67.81 117 GLY A C 1
ATOM 793 O O . GLY A 1 117 ? 8.699 7.438 -11.723 1.00 67.81 117 GLY A O 1
ATOM 794 N N . ARG A 1 118 ? 9.148 5.380 -12.519 1.00 71.75 118 ARG A N 1
ATOM 795 C CA . ARG A 1 118 ? 7.791 4.820 -12.431 1.00 71.75 118 ARG A CA 1
ATOM 796 C C . ARG A 1 118 ? 7.719 3.903 -11.212 1.00 71.75 118 ARG A C 1
ATOM 798 O O . ARG A 1 118 ? 7.455 2.700 -11.321 1.00 71.75 118 ARG A O 1
ATOM 805 N N . PHE A 1 119 ? 8.028 4.488 -10.061 1.00 75.25 119 PHE A N 1
ATOM 806 C CA . PHE A 1 119 ? 7.975 3.815 -8.775 1.00 75.25 119 PHE A CA 1
ATOM 807 C C . PHE A 1 119 ? 6.506 3.643 -8.331 1.00 75.25 119 PHE A C 1
ATOM 809 O O . PHE A 1 119 ? 5.595 4.173 -8.954 1.00 75.25 119 PHE A O 1
ATOM 816 N N . PHE A 1 120 ? 6.226 2.837 -7.309 1.00 85.94 120 PHE A N 1
ATOM 817 C CA . PHE A 1 120 ? 4.853 2.589 -6.816 1.00 85.94 120 PHE A CA 1
ATOM 818 C C . PHE A 1 120 ? 3.876 1.953 -7.829 1.00 85.94 120 PHE A C 1
ATOM 820 O O . PHE A 1 120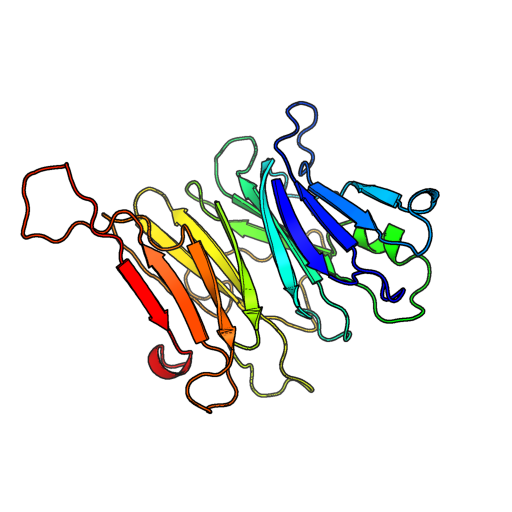 ? 2.662 2.164 -7.776 1.00 85.94 120 PHE A O 1
ATOM 827 N N . SER A 1 121 ? 4.393 1.130 -8.742 1.00 85.25 121 SER A N 1
ATOM 828 C CA . SER A 1 121 ? 3.573 0.295 -9.630 1.00 85.25 121 SER A CA 1
ATOM 829 C C . SER A 1 121 ? 2.865 -0.866 -8.914 1.00 85.25 121 SER A C 1
ATOM 831 O O . SER A 1 121 ? 2.067 -1.574 -9.525 1.00 85.25 121 SER A O 1
ATOM 833 N N . HIS A 1 122 ? 3.187 -1.096 -7.643 1.00 90.50 122 HIS A N 1
ATOM 834 C CA . HIS A 1 122 ? 2.567 -2.107 -6.804 1.00 90.50 122 HIS A CA 1
ATOM 835 C C . HIS A 1 122 ? 2.526 -1.631 -5.353 1.00 90.50 122 HIS A C 1
ATOM 837 O O . HIS A 1 122 ? 3.447 -0.941 -4.903 1.00 90.50 122 HIS A O 1
ATOM 843 N N . VAL A 1 123 ? 1.481 -2.036 -4.639 1.00 93.50 123 VAL A N 1
ATOM 844 C CA . VAL A 1 123 ? 1.317 -1.824 -3.203 1.00 93.50 123 VAL A CA 1
ATOM 845 C C . VAL A 1 123 ? 0.806 -3.110 -2.565 1.00 93.50 123 VAL A C 1
ATOM 847 O O . VAL A 1 123 ? 0.019 -3.826 -3.184 1.00 93.50 123 VAL A O 1
ATOM 850 N N . ALA A 1 124 ? 1.267 -3.408 -1.354 1.00 93.94 124 ALA A N 1
ATOM 851 C CA . ALA A 1 124 ? 0.788 -4.535 -0.564 1.00 93.94 124 ALA A CA 1
ATOM 852 C C . ALA A 1 124 ? 0.822 -4.201 0.929 1.00 93.94 124 ALA A C 1
ATOM 854 O O . ALA A 1 124 ? 1.808 -3.636 1.405 1.00 93.94 124 ALA A O 1
ATOM 855 N N . GLY A 1 125 ? -0.213 -4.605 1.668 1.00 94.44 125 GLY A N 1
ATOM 856 C CA . GLY A 1 125 ? -0.122 -4.742 3.119 1.00 94.44 125 GLY A CA 1
ATOM 857 C C . GLY A 1 125 ? 0.883 -5.831 3.472 1.00 94.44 125 GLY A C 1
ATOM 858 O O . GLY A 1 125 ? 0.865 -6.915 2.878 1.00 94.44 125 GLY A O 1
ATOM 859 N N . VAL A 1 126 ? 1.783 -5.541 4.406 1.00 93.00 126 VAL A N 1
ATOM 860 C CA . VAL A 1 126 ? 2.825 -6.488 4.823 1.00 93.00 126 VAL A CA 1
ATOM 861 C C . VAL A 1 126 ? 2.733 -6.873 6.292 1.00 93.00 126 VAL A C 1
ATOM 863 O O . VAL A 1 126 ? 3.550 -7.662 6.750 1.00 93.00 126 VAL A O 1
ATOM 866 N N . GLY A 1 127 ? 1.715 -6.397 7.011 1.00 92.88 127 GLY A N 1
ATOM 867 C CA . GLY A 1 127 ? 1.571 -6.620 8.448 1.00 92.88 127 GLY A CA 1
ATOM 868 C C . GLY A 1 127 ? 2.621 -5.852 9.251 1.00 92.88 127 GLY A C 1
ATOM 869 O O . GLY A 1 127 ? 3.233 -4.927 8.725 1.00 92.88 127 GLY A O 1
ATOM 870 N N . ASN A 1 128 ? 2.843 -6.235 10.508 1.00 91.25 128 ASN A N 1
ATOM 871 C CA . ASN A 1 128 ? 3.857 -5.638 11.387 1.00 91.25 128 ASN A CA 1
ATOM 872 C C . ASN A 1 128 ? 5.284 -6.087 11.010 1.00 91.25 128 ASN A C 1
ATOM 874 O O . ASN A 1 128 ? 5.940 -6.819 11.754 1.00 91.25 128 ASN A O 1
ATOM 878 N N . PHE A 1 129 ? 5.755 -5.692 9.829 1.00 89.56 129 PHE A N 1
ATOM 879 C CA . PHE A 1 129 ? 7.061 -6.088 9.303 1.00 89.56 129 PHE A CA 1
ATOM 880 C C . PHE A 1 129 ? 8.182 -5.317 9.999 1.00 89.56 129 PHE A C 1
ATOM 882 O O . PHE A 1 129 ? 9.156 -5.887 10.479 1.00 89.56 129 PHE A O 1
ATOM 889 N N . TYR A 1 130 ? 8.051 -3.997 10.073 1.00 85.00 130 TYR A N 1
ATOM 890 C CA . TYR A 1 130 ? 9.042 -3.103 10.646 1.00 85.00 130 TYR A CA 1
ATOM 891 C C . TYR A 1 130 ? 9.121 -3.244 12.171 1.00 85.00 130 TYR A C 1
ATOM 893 O O . TYR A 1 130 ? 10.209 -3.146 12.740 1.00 85.00 130 TYR A O 1
ATOM 901 N N . GLY A 1 131 ? 7.991 -3.489 12.844 1.00 78.81 131 GLY A N 1
ATOM 902 C CA . GLY A 1 131 ? 7.959 -3.845 14.263 1.00 78.81 131 GLY A CA 1
ATOM 903 C C . GLY A 1 131 ? 8.533 -2.787 15.199 1.00 78.81 131 GLY A C 1
ATOM 904 O O . GLY A 1 131 ? 9.430 -3.084 15.996 1.00 78.81 131 GLY A O 1
ATOM 905 N N . ARG A 1 132 ? 8.027 -1.548 15.129 1.00 73.00 132 ARG A N 1
ATOM 906 C CA . ARG A 1 132 ? 8.438 -0.471 16.045 1.00 73.00 132 ARG A CA 1
ATOM 907 C C . ARG A 1 132 ? 8.247 -0.888 17.505 1.00 73.00 132 ARG A C 1
ATOM 909 O O . ARG A 1 132 ? 7.144 -1.149 17.971 1.00 73.00 132 ARG A O 1
ATOM 916 N N . SER A 1 133 ? 9.345 -0.904 18.259 1.00 57.25 133 SER A N 1
ATOM 917 C CA . SER A 1 133 ? 9.296 -1.084 19.707 1.00 57.25 133 SER A CA 1
ATOM 918 C C . SER A 1 133 ? 8.747 0.184 20.367 1.00 57.25 133 SER A C 1
ATOM 920 O O . SER A 1 133 ? 9.356 1.246 20.225 1.00 57.25 133 SER A O 1
ATOM 922 N N . GLY A 1 134 ? 7.653 0.072 21.124 1.00 59.38 134 GLY A N 1
ATOM 923 C CA . GLY A 1 134 ? 7.100 1.169 21.930 1.00 59.38 134 GLY A CA 1
ATOM 924 C C . GLY A 1 134 ? 5.703 1.641 21.526 1.00 59.38 134 GLY A C 1
ATOM 925 O O . GLY A 1 134 ? 5.117 2.428 22.269 1.00 59.38 134 GLY A O 1
ATOM 926 N N . ASP A 1 135 ? 5.157 1.144 20.417 1.00 62.91 135 ASP A N 1
ATOM 927 C CA . ASP A 1 135 ? 3.739 1.323 20.107 1.00 62.91 135 ASP A CA 1
ATOM 928 C C . ASP A 1 135 ? 2.882 0.451 21.041 1.00 62.91 135 ASP A C 1
ATOM 930 O O . ASP A 1 135 ? 3.305 -0.617 21.493 1.00 62.91 135 ASP A O 1
ATOM 934 N N . ALA A 1 136 ? 1.682 0.931 21.384 1.00 65.06 136 ALA A N 1
ATOM 935 C CA . ALA A 1 136 ? 0.787 0.230 22.308 1.00 65.06 136 ALA A CA 1
ATOM 936 C C . ALA A 1 136 ? 0.274 -1.105 21.736 1.00 65.06 136 ALA A C 1
ATOM 938 O O . ALA A 1 136 ? -0.097 -1.990 22.506 1.00 65.06 136 ALA A O 1
ATOM 939 N N . GLN A 1 137 ? 0.261 -1.231 20.406 1.00 73.56 137 GLN A N 1
ATOM 940 C CA . GLN A 1 137 ? -0.059 -2.432 19.641 1.00 73.56 137 GLN A CA 1
ATOM 941 C C . GLN A 1 137 ? 0.865 -2.518 18.413 1.00 73.56 137 GLN A C 1
ATOM 943 O O . GLN A 1 137 ? 1.338 -1.477 17.949 1.00 73.56 137 GLN A O 1
ATOM 948 N N . PRO A 1 138 ? 1.125 -3.726 17.878 1.00 86.12 138 PRO A N 1
ATOM 949 C CA . PRO A 1 138 ? 1.782 -3.891 16.586 1.00 86.12 138 PRO A CA 1
ATOM 950 C C . PRO A 1 138 ? 0.963 -3.203 15.490 1.00 86.12 138 PRO A C 1
ATOM 952 O O . PRO A 1 138 ? -0.193 -3.566 15.278 1.00 86.12 138 PRO A O 1
ATOM 955 N N . LEU A 1 139 ? 1.550 -2.221 14.810 1.00 90.94 139 LEU A N 1
ATOM 956 C CA . LEU A 1 139 ? 0.912 -1.561 13.674 1.00 90.94 139 LEU A CA 1
ATOM 957 C C . LEU A 1 139 ? 1.235 -2.318 12.394 1.00 90.94 139 LEU A C 1
ATOM 959 O O . LEU A 1 139 ? 2.328 -2.869 12.250 1.00 90.94 139 LEU A O 1
ATOM 963 N N . ASN A 1 140 ? 0.291 -2.343 11.460 1.00 94.06 140 ASN A N 1
ATOM 964 C CA . ASN A 1 140 ? 0.587 -2.842 10.131 1.00 94.06 140 ASN A CA 1
ATOM 965 C C . ASN A 1 140 ? 1.461 -1.837 9.379 1.00 94.06 140 ASN A C 1
ATOM 967 O O . ASN A 1 140 ? 1.432 -0.628 9.612 1.00 94.06 140 ASN A O 1
ATOM 971 N N . ASP A 1 141 ? 2.219 -2.362 8.431 1.00 92.75 141 ASP A N 1
ATOM 972 C CA . ASP A 1 141 ? 3.013 -1.613 7.481 1.00 92.75 141 ASP A CA 1
ATOM 973 C C . ASP A 1 141 ? 2.573 -1.987 6.065 1.00 92.75 141 ASP A C 1
ATOM 975 O O . ASP A 1 141 ? 1.913 -3.007 5.822 1.00 92.75 141 ASP A O 1
ATOM 979 N N . PHE A 1 142 ? 3.010 -1.198 5.089 1.00 93.88 142 PHE A N 1
ATOM 980 C CA . PHE A 1 142 ? 2.793 -1.514 3.682 1.00 93.88 142 PHE A CA 1
ATOM 981 C C . PHE A 1 142 ? 4.059 -1.347 2.866 1.00 93.88 142 PHE A C 1
ATOM 983 O O . PHE A 1 142 ? 4.935 -0.554 3.195 1.00 93.88 142 PHE A O 1
ATOM 990 N N . ALA A 1 143 ? 4.150 -2.085 1.769 1.00 91.69 143 ALA A N 1
ATOM 991 C CA . ALA A 1 143 ? 5.258 -2.005 0.840 1.00 91.69 143 ALA A CA 1
ATOM 992 C C . ALA A 1 143 ? 4.819 -1.383 -0.483 1.00 91.69 143 ALA A C 1
ATOM 994 O O . ALA A 1 143 ? 3.776 -1.728 -1.033 1.00 91.69 143 ALA A O 1
ATOM 995 N N . LEU A 1 144 ? 5.660 -0.502 -1.014 1.00 90.31 144 LEU A N 1
ATOM 996 C CA . LEU A 1 144 ? 5.540 0.090 -2.338 1.00 90.31 144 LEU A CA 1
ATOM 997 C C . LEU A 1 144 ? 6.685 -0.407 -3.217 1.00 90.31 144 LEU A C 1
ATOM 999 O O . LEU A 1 144 ? 7.848 -0.376 -2.812 1.00 90.31 144 LEU A O 1
ATOM 1003 N N . GLY A 1 145 ? 6.362 -0.853 -4.428 1.00 87.00 145 GLY A N 1
ATOM 1004 C CA . GLY A 1 145 ? 7.336 -1.435 -5.348 1.00 87.00 145 GLY A CA 1
ATOM 1005 C C . GLY A 1 145 ? 7.203 -0.950 -6.781 1.00 87.00 145 GLY A C 1
ATOM 1006 O O . GLY A 1 145 ? 6.120 -0.583 -7.244 1.00 87.00 145 GLY A O 1
ATOM 1007 N N . GLY A 1 146 ? 8.313 -0.939 -7.513 1.00 81.44 146 GLY A N 1
ATOM 1008 C CA . GLY A 1 146 ? 8.297 -0.628 -8.940 1.00 81.44 146 GLY A CA 1
ATOM 1009 C C . GLY A 1 146 ? 9.651 -0.263 -9.527 1.00 81.44 146 GLY A C 1
ATOM 1010 O O . GLY A 1 146 ? 10.695 -0.450 -8.901 1.00 81.44 146 GLY A O 1
ATOM 1011 N N . ASP A 1 147 ? 9.610 0.269 -10.749 1.00 77.94 147 ASP A N 1
ATOM 1012 C CA . ASP A 1 147 ? 10.795 0.706 -11.485 1.00 77.94 147 ASP A CA 1
ATOM 1013 C C . ASP A 1 147 ? 11.216 2.111 -11.045 1.00 77.94 147 ASP A C 1
ATOM 1015 O O . ASP A 1 147 ? 10.509 3.094 -11.268 1.00 77.94 147 ASP A O 1
ATOM 1019 N N . ASN A 1 148 ? 12.397 2.221 -10.454 1.00 74.81 148 ASN A N 1
ATOM 1020 C CA . ASN A 1 148 ? 13.005 3.481 -10.064 1.00 74.81 148 ASN A CA 1
ATOM 1021 C C . ASN A 1 148 ? 14.106 3.895 -11.054 1.00 74.81 148 ASN A C 1
ATOM 1023 O O . ASN A 1 148 ? 15.286 3.953 -10.716 1.00 74.81 148 ASN A O 1
ATOM 1027 N N . GLY A 1 149 ? 13.738 4.148 -12.312 1.00 69.50 149 GLY A N 1
ATOM 1028 C CA . GLY A 1 149 ? 14.695 4.647 -13.304 1.00 69.50 149 GLY A CA 1
ATOM 1029 C C . GLY A 1 149 ? 15.708 3.587 -13.744 1.00 69.50 149 GLY A C 1
ATOM 1030 O O . GLY A 1 149 ? 16.883 3.894 -13.938 1.00 69.50 149 GLY A O 1
ATOM 1031 N N . GLY A 1 150 ? 15.255 2.339 -13.908 1.00 66.75 150 GLY A N 1
ATOM 1032 C CA . GLY A 1 150 ? 16.081 1.210 -14.351 1.00 66.75 150 GLY A CA 1
ATOM 1033 C C . GLY A 1 150 ? 16.673 0.350 -13.230 1.00 66.75 150 GLY A C 1
ATOM 1034 O O . GLY A 1 150 ? 17.235 -0.708 -13.520 1.00 66.75 150 GLY A O 1
ATOM 1035 N N . SER A 1 151 ? 16.516 0.746 -11.965 1.00 70.81 151 SER A N 1
ATOM 1036 C CA . SER A 1 151 ? 16.665 -0.146 -10.814 1.00 70.81 151 SER A CA 1
ATOM 1037 C C . SER A 1 151 ? 15.287 -0.431 -10.232 1.00 70.81 151 SER A C 1
ATOM 1039 O O . SER A 1 151 ? 14.494 0.476 -9.993 1.00 70.81 151 SER A O 1
ATOM 1041 N N . ASN A 1 152 ? 14.954 -1.701 -10.024 1.00 74.88 152 ASN A N 1
ATOM 1042 C CA . ASN A 1 152 ? 13.736 -2.009 -9.286 1.00 74.88 152 ASN A CA 1
ATOM 1043 C C . ASN A 1 152 ? 13.946 -1.724 -7.793 1.00 74.88 152 ASN A C 1
ATOM 1045 O O . ASN A 1 152 ? 15.049 -1.918 -7.280 1.00 74.88 152 ASN A O 1
ATOM 1049 N N . ARG A 1 153 ? 12.908 -1.257 -7.098 1.00 79.00 153 ARG A N 1
ATOM 1050 C CA . ARG A 1 153 ? 12.966 -0.950 -5.663 1.00 79.00 153 ARG A CA 1
ATOM 1051 C C . ARG A 1 153 ? 11.706 -1.443 -4.966 1.00 79.00 153 ARG A C 1
ATOM 1053 O O . ARG A 1 153 ? 10.626 -1.423 -5.557 1.00 79.00 153 ARG A O 1
ATOM 1060 N N . VAL A 1 154 ? 11.859 -1.855 -3.710 1.00 83.00 154 VAL A N 1
ATOM 1061 C CA . VAL A 1 154 ? 10.766 -2.034 -2.753 1.00 83.00 154 VAL A CA 1
ATOM 1062 C C . VAL A 1 154 ? 11.052 -1.146 -1.547 1.00 83.00 154 VAL A C 1
ATOM 1064 O O . VAL A 1 154 ? 12.192 -0.992 -1.111 1.00 83.00 154 VAL A O 1
ATOM 1067 N N . THR A 1 155 ? 10.031 -0.495 -1.019 1.00 84.69 155 THR A N 1
ATOM 1068 C CA . THR A 1 155 ? 10.138 0.305 0.200 1.00 84.69 155 THR A CA 1
ATOM 1069 C C . THR A 1 155 ? 8.967 -0.038 1.089 1.00 84.69 155 THR A C 1
ATOM 1071 O O . THR A 1 155 ? 7.826 0.096 0.660 1.00 84.69 155 THR A O 1
ATOM 1074 N N . VAL A 1 156 ? 9.254 -0.501 2.301 1.00 87.81 156 VAL A N 1
ATOM 1075 C CA . VAL A 1 156 ? 8.249 -0.627 3.352 1.00 87.81 156 VAL A CA 1
ATOM 1076 C C . VAL A 1 156 ? 8.086 0.748 3.987 1.00 87.81 156 VAL A C 1
ATOM 1078 O O . VAL A 1 156 ? 9.063 1.452 4.232 1.00 87.81 156 VAL A O 1
ATOM 1081 N N . VAL A 1 157 ? 6.843 1.146 4.200 1.00 89.81 157 VAL A N 1
ATOM 1082 C CA . VAL A 1 157 ? 6.450 2.356 4.905 1.00 89.81 157 VAL A CA 1
ATOM 1083 C C . VAL A 1 157 ? 5.818 1.905 6.211 1.00 89.81 157 VAL A C 1
ATOM 1085 O O . VAL A 1 157 ? 4.749 1.299 6.204 1.00 89.81 157 VAL A O 1
ATOM 1088 N N . ALA A 1 158 ? 6.496 2.196 7.322 1.00 88.56 158 ALA A N 1
ATOM 1089 C CA . ALA A 1 158 ? 6.023 1.755 8.627 1.00 88.56 158 ALA A CA 1
ATOM 1090 C C . ALA A 1 158 ? 4.736 2.471 9.070 1.00 88.56 158 ALA A C 1
ATOM 1092 O O . ALA A 1 158 ? 4.658 3.703 8.945 1.00 88.56 158 ALA A O 1
ATOM 1093 N N . GLY A 1 159 ? 3.788 1.736 9.646 1.00 90.19 159 GLY A N 1
ATOM 1094 C CA . GLY A 1 159 ? 2.624 2.288 10.333 1.00 90.19 159 GLY A CA 1
ATOM 1095 C C . GLY A 1 159 ? 3.024 3.206 11.488 1.00 90.19 159 GLY A C 1
ATOM 1096 O O . GLY A 1 159 ? 4.139 3.137 12.023 1.00 90.19 159 GLY A O 1
ATOM 1097 N N . ARG A 1 160 ? 2.146 4.151 11.825 1.00 88.75 160 ARG A N 1
ATOM 1098 C CA . ARG A 1 160 ? 2.362 5.128 12.902 1.00 88.75 160 ARG A CA 1
ATOM 1099 C C . ARG A 1 160 ? 1.056 5.790 13.318 1.00 88.75 160 ARG A C 1
ATOM 1101 O O . ARG A 1 160 ? 0.240 6.131 12.479 1.00 88.75 160 ARG A O 1
ATOM 1108 N N . THR A 1 161 ? 0.926 6.113 14.598 1.00 89.50 161 THR A N 1
ATOM 1109 C CA . THR A 1 161 ? -0.229 6.869 15.121 1.00 89.50 161 THR A CA 1
ATOM 1110 C C . THR A 1 161 ? -0.182 8.365 14.798 1.00 89.50 161 THR A C 1
ATOM 1112 O O . THR A 1 161 ? -1.171 9.076 14.947 1.00 89.50 161 THR A O 1
ATOM 1115 N N . ASN A 1 162 ? 0.971 8.877 14.356 1.00 88.38 162 ASN A N 1
ATOM 1116 C CA . ASN A 1 162 ? 1.210 10.295 14.091 1.00 88.38 162 ASN A CA 1
ATOM 1117 C C . ASN A 1 162 ? 1.629 10.558 12.637 1.00 88.38 162 ASN A C 1
ATOM 1119 O O . ASN A 1 162 ? 2.735 11.032 12.355 1.00 88.38 162 ASN A O 1
ATOM 1123 N N . TRP A 1 163 ? 0.741 10.245 11.697 1.00 90.62 163 TRP A N 1
ATOM 1124 C CA . TRP A 1 163 ? 0.949 10.570 10.288 1.00 90.62 163 TRP A CA 1
ATOM 1125 C C . TRP A 1 163 ? 1.102 12.088 10.061 1.00 90.62 163 TRP A C 1
ATOM 1127 O O . TRP A 1 163 ? 0.477 12.883 10.768 1.00 90.62 163 TRP A O 1
ATOM 1137 N N . PRO A 1 164 ? 1.944 12.527 9.099 1.00 90.00 164 PRO A N 1
ATOM 1138 C CA . PRO A 1 164 ? 2.036 13.938 8.742 1.00 90.00 164 PRO A CA 1
ATOM 1139 C C . PRO A 1 164 ? 0.675 14.475 8.296 1.00 90.00 164 PRO A C 1
ATOM 1141 O O . PRO A 1 164 ? 0.081 13.950 7.360 1.00 90.00 164 PRO A O 1
ATOM 1144 N N . ALA A 1 165 ? 0.206 15.540 8.945 1.00 87.69 165 ALA A N 1
ATOM 1145 C CA . ALA A 1 165 ? -1.030 16.198 8.547 1.00 87.69 165 ALA A CA 1
ATOM 1146 C C . ALA A 1 165 ? -0.870 16.879 7.181 1.00 87.69 165 ALA A C 1
ATOM 1148 O O . ALA A 1 165 ? 0.130 17.559 6.914 1.00 87.69 165 ALA A O 1
ATOM 1149 N N . LEU A 1 166 ? -1.886 16.749 6.331 1.00 90.50 166 LEU A N 1
ATOM 1150 C CA . LEU A 1 166 ? -1.916 17.410 5.032 1.00 90.50 166 LEU A CA 1
ATOM 1151 C C . LEU A 1 166 ? -1.788 18.942 5.174 1.00 90.50 166 LEU A C 1
ATOM 1153 O O . LEU A 1 166 ? -2.333 19.527 6.112 1.00 90.50 166 LEU A O 1
ATOM 1157 N N . PRO A 1 167 ? -1.072 19.623 4.257 1.00 93.12 167 PRO A N 1
ATOM 1158 C CA . PRO A 1 167 ? -0.563 19.132 2.972 1.00 93.12 167 PRO A CA 1
ATOM 1159 C C . PRO A 1 167 ? 0.853 18.526 3.031 1.00 93.12 167 PRO A C 1
ATOM 1161 O O . PRO A 1 167 ? 1.472 18.356 1.979 1.00 93.12 167 PRO A O 1
ATOM 1164 N N . ALA A 1 168 ? 1.402 18.262 4.223 1.00 91.75 168 ALA A N 1
ATOM 1165 C CA . ALA A 1 168 ? 2.687 17.578 4.341 1.00 91.75 168 ALA A CA 1
ATOM 1166 C C . ALA A 1 168 ? 2.554 16.110 3.909 1.00 91.75 168 ALA A C 1
ATOM 1168 O O . ALA A 1 168 ? 1.518 15.482 4.113 1.00 91.75 168 ALA A O 1
ATOM 1169 N N . VAL A 1 169 ? 3.615 15.568 3.313 1.00 90.62 169 VAL A N 1
ATOM 1170 C CA . VAL A 1 169 ? 3.649 14.201 2.776 1.00 90.62 169 VAL A CA 1
ATOM 1171 C C . VAL A 1 169 ? 4.913 13.479 3.226 1.00 90.62 169 VAL A C 1
ATOM 1173 O O . VAL A 1 169 ? 5.908 14.104 3.600 1.00 90.62 169 VAL A O 1
ATOM 1176 N N . VAL A 1 170 ? 4.870 12.151 3.190 1.00 90.12 170 VAL A N 1
ATOM 1177 C CA . VAL A 1 170 ? 6.030 11.287 3.408 1.00 90.12 170 VAL A CA 1
ATOM 1178 C C . VAL A 1 170 ? 6.803 11.166 2.095 1.00 90.12 170 VAL A C 1
ATOM 1180 O O . VAL A 1 170 ? 6.336 10.538 1.151 1.00 90.12 170 VAL A O 1
ATOM 1183 N N . GLU A 1 171 ? 7.995 11.746 2.037 1.00 88.69 171 GLU A N 1
ATOM 1184 C CA . GLU A 1 171 ? 8.885 11.659 0.874 1.00 88.69 171 GLU A CA 1
ATOM 1185 C C . GLU A 1 171 ? 9.769 10.402 0.969 1.00 88.69 171 GLU A C 1
ATOM 1187 O O . GLU A 1 171 ? 10.348 10.143 2.018 1.00 88.69 171 GLU A O 1
ATOM 1192 N N . LEU A 1 172 ? 9.908 9.618 -0.107 1.00 85.69 172 LEU A N 1
ATOM 1193 C CA . LEU A 1 172 ? 10.691 8.363 -0.130 1.00 85.69 172 LEU A CA 1
ATOM 1194 C C . LEU A 1 172 ? 11.968 8.441 -0.987 1.00 85.69 172 LEU A C 1
ATOM 1196 O O . LEU A 1 172 ? 12.402 7.443 -1.570 1.00 85.69 172 LEU A O 1
ATOM 1200 N N . ASN A 1 173 ? 12.573 9.623 -1.095 1.00 80.00 173 ASN A N 1
ATOM 1201 C CA . ASN A 1 173 ? 13.646 9.895 -2.059 1.00 80.00 173 ASN A CA 1
ATOM 1202 C C . ASN A 1 173 ? 15.002 9.303 -1.650 1.00 80.00 173 ASN A C 1
ATOM 1204 O O . ASN A 1 173 ? 15.753 8.856 -2.519 1.00 80.00 173 ASN A O 1
ATOM 1208 N N . ALA A 1 174 ? 15.309 9.258 -0.352 1.00 67.38 174 ALA A N 1
ATOM 1209 C CA . ALA A 1 174 ? 16.531 8.658 0.167 1.00 67.38 174 ALA A CA 1
ATOM 1210 C C . ALA A 1 174 ? 16.240 7.522 1.165 1.00 67.38 174 ALA A C 1
ATOM 1212 O O . ALA A 1 174 ? 15.200 7.511 1.833 1.00 67.38 174 ALA A O 1
ATOM 1213 N N . PRO A 1 175 ? 17.157 6.545 1.301 1.00 54.78 175 PRO A N 1
ATOM 1214 C CA . PRO A 1 175 ? 17.125 5.613 2.418 1.00 54.78 175 PRO A CA 1
ATOM 1215 C C . PRO A 1 175 ? 17.148 6.379 3.748 1.00 54.78 175 PRO A C 1
ATOM 1217 O O . PRO A 1 175 ? 18.115 7.078 4.041 1.00 54.78 175 PRO A O 1
ATOM 1220 N N . GLY A 1 176 ? 16.076 6.259 4.536 1.00 55.34 176 GLY A N 1
ATOM 1221 C CA . GLY A 1 176 ? 15.923 6.946 5.825 1.00 55.34 176 GLY A CA 1
ATOM 1222 C C . GLY A 1 176 ? 14.797 7.984 5.890 1.00 55.34 176 GLY A C 1
ATOM 1223 O O . GLY A 1 176 ? 14.371 8.298 6.999 1.00 55.34 176 GLY A O 1
ATOM 1224 N N . ASP A 1 177 ? 14.254 8.444 4.755 1.00 55.91 177 ASP A N 1
ATOM 1225 C CA . ASP A 1 177 ? 13.154 9.431 4.744 1.00 55.91 177 ASP A CA 1
ATOM 1226 C C . ASP A 1 177 ? 11.793 8.810 5.148 1.00 55.91 177 ASP A C 1
ATOM 1228 O O . ASP A 1 177 ? 10.960 9.468 5.772 1.00 55.91 177 ASP A O 1
ATOM 1232 N N . ALA A 1 178 ? 11.610 7.500 4.924 1.00 53.25 178 ALA A N 1
ATOM 1233 C CA . ALA A 1 178 ? 10.697 6.659 5.699 1.00 53.25 178 ALA A CA 1
ATOM 1234 C C . ALA A 1 178 ? 11.287 5.251 5.900 1.00 53.25 178 ALA A C 1
ATOM 1236 O O . ALA A 1 178 ? 11.456 4.470 4.971 1.00 53.25 178 ALA A O 1
ATOM 1237 N N . VAL A 1 179 ? 11.677 4.990 7.144 1.00 56.41 179 VAL A N 1
ATOM 1238 C CA . VAL A 1 179 ? 11.538 3.747 7.920 1.00 56.41 179 VAL A CA 1
ATOM 1239 C C . VAL A 1 179 ? 11.148 2.476 7.124 1.00 56.41 179 VAL A C 1
ATOM 1241 O O . VAL A 1 179 ? 9.961 2.240 6.918 1.00 56.41 179 VAL A O 1
ATOM 1244 N N . GLY A 1 180 ? 12.143 1.635 6.776 1.00 55.72 180 GLY A N 1
ATOM 1245 C CA . GLY A 1 180 ? 11.952 0.259 6.265 1.00 55.72 180 GLY A CA 1
ATOM 1246 C C . GLY A 1 180 ? 12.329 0.007 4.792 1.00 55.72 180 GLY A C 1
ATOM 1247 O O . GLY A 1 180 ? 11.529 -0.497 4.012 1.00 55.72 180 GLY A O 1
ATOM 1248 N N . VAL A 1 181 ? 13.546 0.332 4.349 1.00 52.56 181 VAL A N 1
ATOM 1249 C CA . VAL A 1 181 ? 13.938 0.123 2.939 1.00 52.56 181 VAL A CA 1
ATOM 1250 C C . VAL A 1 181 ? 14.425 -1.313 2.692 1.00 52.56 181 VAL A C 1
ATOM 1252 O O . VAL A 1 181 ? 15.474 -1.697 3.201 1.00 52.56 181 VAL A O 1
ATOM 1255 N N . VAL A 1 182 ? 13.715 -2.081 1.851 1.00 57.25 182 VAL A N 1
ATOM 1256 C CA . VAL A 1 182 ? 14.219 -3.337 1.258 1.00 57.25 182 VAL A CA 1
ATOM 1257 C C . VAL A 1 182 ? 14.633 -3.070 -0.182 1.00 57.25 182 VAL A C 1
ATOM 1259 O O . VAL A 1 182 ? 13.866 -3.220 -1.134 1.00 57.25 182 VAL A O 1
ATOM 1262 N N . GLU A 1 183 ? 15.878 -2.657 -0.365 1.00 55.06 183 GLU A N 1
ATOM 1263 C CA . GLU A 1 183 ? 16.410 -2.409 -1.697 1.00 55.06 183 GLU A CA 1
ATOM 1264 C C . GLU A 1 183 ? 16.790 -3.712 -2.402 1.00 55.06 183 GLU A C 1
ATOM 1266 O O . GLU A 1 183 ? 17.922 -4.181 -2.344 1.00 55.06 183 GLU A O 1
ATOM 1271 N N . LEU A 1 184 ? 15.838 -4.271 -3.149 1.00 56.38 184 LEU A N 1
ATOM 1272 C CA . LEU A 1 184 ? 16.135 -5.244 -4.199 1.00 56.38 184 LEU A CA 1
ATOM 1273 C C . LEU A 1 184 ? 16.481 -4.523 -5.486 1.00 56.38 184 LEU A C 1
ATOM 1275 O O . LEU A 1 184 ? 15.743 -4.571 -6.469 1.00 56.38 184 LEU A O 1
ATOM 1279 N N . GLN A 1 185 ? 17.629 -3.852 -5.462 1.00 52.91 185 GLN A N 1
ATOM 1280 C CA . GLN A 1 185 ? 18.197 -3.288 -6.669 1.00 52.91 185 GLN A CA 1
ATOM 1281 C C . GLN A 1 185 ? 18.602 -4.433 -7.595 1.00 52.91 185 GLN A C 1
ATOM 1283 O O . GLN A 1 185 ? 19.623 -5.090 -7.402 1.00 52.91 185 GLN A O 1
ATOM 1288 N N . SER A 1 186 ? 17.802 -4.657 -8.630 1.00 51.50 186 SER A N 1
ATOM 1289 C CA . SER A 1 186 ? 18.270 -5.370 -9.806 1.00 51.50 186 SER A CA 1
ATOM 1290 C C . SER A 1 186 ? 18.138 -4.487 -11.035 1.00 51.50 186 SER A C 1
ATOM 1292 O O . SER A 1 186 ? 17.062 -3.946 -11.308 1.00 51.50 186 SER A O 1
ATOM 1294 N N . THR A 1 187 ? 19.229 -4.389 -11.797 1.00 50.72 187 THR A N 1
ATOM 1295 C CA . THR A 1 187 ? 19.244 -3.842 -13.162 1.00 50.72 187 THR A CA 1
ATOM 1296 C C . THR A 1 187 ? 18.590 -4.804 -14.163 1.00 50.72 187 THR A C 1
ATOM 1298 O O . THR A 1 187 ? 18.374 -4.444 -15.321 1.00 50.72 187 THR A O 1
ATOM 1301 N N . GLN A 1 188 ? 18.266 -6.036 -13.736 1.00 52.22 188 GLN A N 1
ATOM 1302 C CA . GLN A 1 188 ? 17.715 -7.113 -14.556 1.00 52.22 188 GLN A CA 1
ATOM 1303 C C . GLN A 1 188 ? 16.788 -8.046 -13.751 1.00 52.22 188 GLN A C 1
ATOM 1305 O O . GLN A 1 188 ? 17.197 -8.748 -12.833 1.00 52.22 188 GLN A O 1
ATOM 1310 N N . GLY A 1 189 ? 15.513 -8.107 -14.122 1.00 58.28 189 GLY A N 1
ATOM 1311 C CA . GLY A 1 189 ? 14.509 -8.857 -13.370 1.00 58.28 189 GLY A CA 1
ATOM 1312 C C . GLY A 1 189 ? 13.711 -7.942 -12.474 1.00 58.28 189 GLY A C 1
ATOM 1313 O O . GLY A 1 189 ? 14.241 -7.285 -11.592 1.00 58.28 189 GLY A O 1
ATOM 1314 N N . ARG A 1 190 ? 12.423 -7.864 -12.797 1.00 69.12 190 ARG A N 1
ATOM 1315 C CA . ARG A 1 190 ? 11.440 -6.892 -12.319 1.00 69.12 190 ARG A CA 1
ATOM 1316 C C . ARG A 1 190 ? 11.057 -7.108 -10.845 1.00 69.12 190 ARG A C 1
ATOM 1318 O O . ARG A 1 190 ? 9.882 -7.294 -10.544 1.00 69.12 190 ARG A O 1
ATOM 1325 N N . ALA A 1 191 ? 12.045 -7.185 -9.956 1.00 69.38 191 ALA A N 1
ATOM 1326 C CA . ALA A 1 191 ? 11.840 -7.310 -8.517 1.00 69.38 191 ALA A CA 1
ATOM 1327 C C . ALA A 1 191 ? 10.881 -6.213 -8.028 1.00 69.38 191 ALA A C 1
ATOM 1329 O O . ALA A 1 191 ? 10.854 -5.126 -8.585 1.00 69.38 191 ALA A O 1
ATOM 1330 N N . GLY A 1 192 ? 10.033 -6.484 -7.043 1.00 74.69 192 GLY A N 1
ATOM 1331 C CA . GLY A 1 192 ? 9.110 -5.466 -6.526 1.00 74.69 192 GLY A CA 1
ATOM 1332 C C . GLY A 1 192 ? 7.915 -5.145 -7.428 1.00 74.69 192 GLY A C 1
ATOM 1333 O O . GLY A 1 192 ? 7.110 -4.296 -7.063 1.00 74.69 192 GLY A O 1
ATOM 1334 N N . GLN A 1 193 ? 7.744 -5.834 -8.565 1.00 77.56 193 GLN A N 1
ATOM 1335 C CA . GLN A 1 193 ? 6.475 -5.787 -9.310 1.00 77.56 193 GLN A CA 1
ATOM 1336 C C . GLN A 1 193 ? 5.349 -6.565 -8.636 1.00 77.56 193 GLN A C 1
ATOM 1338 O O . GLN A 1 193 ? 4.183 -6.299 -8.913 1.00 77.56 193 GLN A O 1
ATOM 1343 N N . TYR A 1 194 ? 5.702 -7.523 -7.782 1.00 85.94 194 TYR A N 1
ATOM 1344 C CA . TYR A 1 194 ? 4.766 -8.296 -6.981 1.00 85.94 194 TYR A CA 1
ATOM 1345 C C . TYR A 1 194 ? 5.318 -8.370 -5.566 1.00 85.94 194 TYR A C 1
ATOM 1347 O O . TYR A 1 194 ? 6.477 -8.758 -5.383 1.00 85.94 194 TYR A O 1
ATOM 1355 N N . ILE A 1 195 ? 4.511 -7.970 -4.593 1.00 89.31 195 ILE A N 1
ATOM 1356 C CA . ILE A 1 195 ? 4.860 -7.983 -3.174 1.00 89.31 195 ILE A CA 1
ATOM 1357 C C . ILE A 1 195 ? 3.702 -8.633 -2.421 1.00 89.31 195 ILE A C 1
ATOM 1359 O O . ILE A 1 195 ? 2.547 -8.458 -2.800 1.00 89.31 195 ILE A O 1
ATOM 1363 N N . GLY A 1 196 ? 4.000 -9.385 -1.367 1.00 90.94 196 GLY A N 1
ATOM 1364 C CA . GLY A 1 196 ? 2.984 -9.907 -0.458 1.00 90.94 196 GLY A CA 1
ATOM 1365 C C . GLY A 1 196 ? 3.513 -10.025 0.965 1.00 90.94 196 GLY A C 1
ATOM 1366 O O . GLY A 1 196 ? 4.687 -10.341 1.161 1.00 90.94 196 GLY A O 1
ATOM 1367 N N . GLY A 1 197 ? 2.652 -9.780 1.952 1.00 91.25 197 GLY A N 1
ATOM 1368 C CA . GLY A 1 197 ? 2.903 -10.172 3.338 1.00 91.25 197 GLY A CA 1
ATOM 1369 C C . GLY A 1 197 ? 2.680 -11.674 3.529 1.00 91.25 197 GLY A C 1
ATOM 1370 O O . GLY A 1 197 ? 1.756 -12.240 2.944 1.00 91.25 197 GLY A O 1
ATOM 1371 N N . LEU A 1 198 ? 3.527 -12.325 4.327 1.00 89.75 198 LEU A N 1
ATOM 1372 C CA . LEU A 1 198 ? 3.460 -13.767 4.602 1.00 89.75 198 LEU A CA 1
ATOM 1373 C C . LEU A 1 198 ? 3.078 -14.112 6.053 1.00 89.75 198 LEU A C 1
ATOM 1375 O O . LEU A 1 198 ? 3.002 -15.292 6.392 1.00 89.75 198 LEU A O 1
ATOM 1379 N N . GLY A 1 199 ? 2.798 -13.109 6.891 1.00 90.38 199 GLY A N 1
ATOM 1380 C CA . GLY A 1 199 ? 2.668 -13.304 8.339 1.00 90.38 199 GLY A CA 1
ATOM 1381 C C . GLY A 1 199 ? 4.025 -13.581 8.993 1.00 90.38 199 GLY A C 1
ATOM 1382 O O . GLY A 1 199 ? 5.048 -13.483 8.326 1.00 90.38 199 GLY A O 1
ATOM 1383 N N . ASP A 1 200 ? 4.031 -13.889 10.290 1.00 92.25 200 ASP A N 1
ATOM 1384 C CA . ASP A 1 200 ? 5.244 -14.275 11.028 1.00 92.25 200 ASP A CA 1
ATOM 1385 C C . ASP A 1 200 ? 5.526 -15.777 10.837 1.00 92.25 200 ASP A C 1
ATOM 1387 O O . ASP A 1 200 ? 4.879 -16.645 11.430 1.00 92.25 200 ASP A O 1
ATOM 1391 N N . LEU A 1 201 ? 6.457 -16.087 9.944 1.00 92.00 201 LEU A N 1
ATOM 1392 C CA . LEU A 1 201 ? 6.901 -17.429 9.582 1.00 92.00 201 LEU A CA 1
ATOM 1393 C C . LEU A 1 201 ? 8.032 -17.940 10.472 1.00 92.00 201 LEU A C 1
ATOM 1395 O O . LEU A 1 201 ? 8.235 -19.156 10.548 1.00 92.00 201 LEU A O 1
ATOM 1399 N N . ASN A 1 202 ? 8.804 -17.040 11.082 1.00 88.31 202 ASN A N 1
ATOM 1400 C CA . ASN A 1 202 ? 10.002 -17.397 11.840 1.00 88.31 202 ASN A CA 1
ATOM 1401 C C . ASN A 1 202 ? 9.771 -17.398 13.371 1.00 88.31 202 ASN A C 1
ATOM 1403 O O . ASN A 1 202 ? 10.583 -17.964 14.109 1.00 88.31 202 ASN A O 1
ATOM 1407 N N . GLY A 1 203 ? 8.643 -16.850 13.830 1.00 90.12 203 GLY A N 1
ATOM 1408 C CA . GLY A 1 203 ? 8.218 -16.781 15.225 1.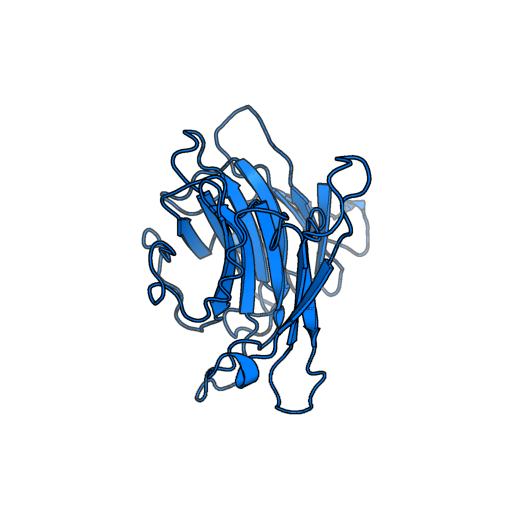00 90.12 203 GLY A CA 1
ATOM 1409 C C . GLY A 1 203 ? 8.839 -15.636 16.031 1.00 90.12 203 GLY A C 1
ATOM 1410 O O . GLY A 1 203 ? 8.905 -15.751 17.259 1.00 90.12 203 GLY A O 1
ATOM 1411 N N . ASP A 1 204 ? 9.339 -14.578 15.389 1.00 87.19 204 ASP A N 1
ATOM 1412 C CA . ASP A 1 204 ? 9.985 -13.433 16.050 1.00 87.19 204 ASP A CA 1
ATOM 1413 C C . ASP A 1 204 ? 9.012 -12.301 16.434 1.00 87.19 204 ASP A C 1
ATOM 1415 O O . ASP A 1 204 ? 9.409 -11.335 17.095 1.00 87.19 204 ASP A O 1
ATOM 1419 N N . GLY A 1 205 ? 7.728 -12.443 16.097 1.00 87.31 205 GLY A N 1
ATOM 1420 C CA . GLY A 1 205 ? 6.675 -11.466 16.364 1.00 87.31 205 GLY A CA 1
ATOM 1421 C C . GLY A 1 205 ? 6.559 -10.361 15.311 1.00 87.31 205 GLY A C 1
ATOM 1422 O O . GLY A 1 205 ? 5.746 -9.443 15.485 1.00 87.31 205 GLY A O 1
ATOM 1423 N N . ARG A 1 206 ? 7.343 -10.419 14.232 1.00 88.69 206 ARG A N 1
ATOM 1424 C CA . ARG A 1 206 ? 7.230 -9.556 13.053 1.00 88.69 206 ARG A CA 1
ATOM 1425 C C . ARG A 1 206 ? 6.867 -10.396 11.841 1.00 88.69 206 ARG A C 1
ATOM 1427 O O . ARG A 1 206 ? 7.121 -11.590 11.779 1.00 88.69 206 ARG A O 1
ATOM 1434 N N . THR A 1 207 ? 6.212 -9.774 10.875 1.00 92.00 207 THR A N 1
ATOM 1435 C CA . THR A 1 207 ? 5.848 -10.474 9.644 1.00 92.00 207 THR A CA 1
ATOM 1436 C C . THR A 1 207 ? 7.034 -10.588 8.686 1.00 92.00 207 THR A C 1
ATOM 1438 O O . THR A 1 207 ? 7.991 -9.817 8.747 1.00 92.00 207 THR A O 1
ATOM 1441 N N . GLU A 1 208 ? 6.945 -11.523 7.742 1.00 90.56 208 GLU A N 1
ATOM 1442 C CA . GLU A 1 208 ? 7.811 -11.630 6.571 1.00 90.56 208 GLU A CA 1
ATOM 1443 C C . GLU A 1 208 ? 7.154 -11.053 5.314 1.00 90.56 208 GLU A C 1
ATOM 1445 O O . GLU A 1 208 ? 5.929 -11.032 5.153 1.00 90.56 208 GLU A O 1
ATOM 1450 N N . VAL A 1 209 ? 8.000 -10.664 4.360 1.00 89.25 209 VAL A N 1
ATOM 1451 C CA . VAL A 1 209 ? 7.590 -10.172 3.040 1.00 89.25 209 VAL A CA 1
ATOM 1452 C C . VAL A 1 209 ? 8.149 -11.065 1.949 1.00 89.25 209 VAL A C 1
ATOM 1454 O O . VAL A 1 209 ? 9.337 -11.384 1.950 1.00 89.25 209 VAL A O 1
ATOM 1457 N N . VAL A 1 210 ? 7.319 -11.406 0.965 1.00 87.81 210 VAL A N 1
ATOM 1458 C CA . VAL A 1 210 ? 7.767 -11.983 -0.304 1.00 87.81 210 VAL A CA 1
ATOM 1459 C C . VAL A 1 210 ? 7.812 -10.927 -1.396 1.00 87.81 210 VAL A C 1
ATOM 1461 O O . VAL A 1 210 ? 6.885 -10.134 -1.559 1.00 87.81 210 VAL A O 1
ATOM 1464 N N . VAL A 1 211 ? 8.878 -10.950 -2.189 1.00 85.44 211 VAL A N 1
ATOM 1465 C CA . VAL A 1 211 ? 9.034 -10.103 -3.369 1.00 85.44 211 VAL A CA 1
ATOM 1466 C C . VAL A 1 211 ? 9.302 -10.961 -4.599 1.00 85.44 211 VAL A C 1
ATOM 1468 O O . VAL A 1 211 ? 10.269 -11.723 -4.653 1.00 85.44 211 VAL A O 1
ATOM 1471 N N . GLY A 1 212 ? 8.454 -10.810 -5.614 1.00 79.69 212 GLY A N 1
ATOM 1472 C CA . GLY A 1 212 ? 8.604 -11.462 -6.910 1.00 79.69 212 GLY A CA 1
ATOM 1473 C C . GLY A 1 212 ? 9.517 -10.682 -7.856 1.00 79.69 212 GLY A C 1
ATOM 1474 O O . GLY A 1 212 ? 9.407 -9.463 -7.981 1.00 79.69 212 GLY A O 1
ATOM 1475 N N . ALA A 1 213 ? 10.372 -11.404 -8.578 1.00 78.62 213 ALA A N 1
ATOM 1476 C CA . ALA A 1 213 ? 11.236 -10.933 -9.657 1.00 78.62 213 ALA A CA 1
ATOM 1477 C C . ALA A 1 213 ? 10.963 -11.759 -10.936 1.00 78.62 213 ALA A C 1
ATOM 1479 O O . ALA A 1 213 ? 11.760 -12.614 -11.328 1.00 78.62 213 ALA A O 1
ATOM 1480 N N . PRO A 1 214 ? 9.841 -11.508 -11.637 1.00 71.12 214 PRO A N 1
ATOM 1481 C CA . PRO A 1 214 ? 9.323 -12.346 -12.728 1.00 71.12 214 PRO A CA 1
ATOM 1482 C C . PRO A 1 214 ? 10.169 -12.320 -14.015 1.00 71.12 214 PRO A C 1
ATOM 1484 O O . PRO A 1 214 ? 9.799 -12.930 -15.012 1.00 71.12 214 PRO A O 1
ATOM 1487 N N . ARG A 1 215 ? 11.276 -11.569 -14.041 1.00 67.25 215 ARG A N 1
ATOM 1488 C CA . ARG A 1 215 ? 12.208 -11.513 -15.181 1.00 67.25 215 ARG A CA 1
ATOM 1489 C C . ARG A 1 215 ? 13.662 -11.720 -14.767 1.00 67.25 215 ARG A C 1
ATOM 1491 O O . ARG A 1 215 ? 14.542 -11.104 -15.359 1.00 67.25 215 ARG A O 1
ATOM 1498 N N . HIS A 1 216 ? 13.906 -12.474 -13.702 1.00 51.81 216 HIS A N 1
ATOM 1499 C CA . HIS A 1 216 ? 15.263 -12.733 -13.240 1.00 51.81 216 HIS A CA 1
ATOM 1500 C C . HIS A 1 216 ? 16.040 -13.473 -14.349 1.00 51.81 216 HIS A C 1
ATOM 1502 O O . HIS A 1 216 ? 15.630 -14.523 -14.834 1.00 51.81 216 HIS A O 1
ATOM 1508 N N . TYR A 1 217 ? 17.120 -12.866 -14.839 1.00 52.75 217 TYR A N 1
ATOM 1509 C CA . TYR A 1 217 ? 17.970 -13.483 -15.853 1.00 52.75 217 TYR A CA 1
ATOM 1510 C C . TYR A 1 217 ? 19.053 -14.265 -15.114 1.00 52.75 217 TYR A C 1
ATOM 1512 O O . TYR A 1 217 ? 19.961 -13.678 -14.530 1.00 52.75 217 TYR A O 1
ATOM 1520 N N . GLY A 1 218 ? 18.966 -15.595 -15.106 1.00 45.16 218 GLY A N 1
ATOM 1521 C CA . GLY A 1 218 ? 20.110 -16.411 -14.714 1.00 45.16 218 GLY A CA 1
ATOM 1522 C C . GLY A 1 218 ? 21.243 -16.177 -15.716 1.00 45.16 218 GLY A C 1
ATOM 1523 O O . GLY A 1 218 ? 21.046 -16.364 -16.914 1.00 45.16 218 GLY A O 1
ATOM 1524 N N . PHE A 1 219 ? 22.437 -15.797 -15.254 1.00 41.88 219 PHE A N 1
ATOM 1525 C CA . PHE A 1 219 ? 23.624 -15.520 -16.088 1.00 41.88 219 PHE A CA 1
ATOM 1526 C C . PHE A 1 219 ? 24.113 -16.706 -16.960 1.00 41.88 219 PHE A C 1
ATOM 1528 O O . PHE A 1 219 ? 25.165 -16.614 -17.587 1.00 41.88 219 PHE A O 1
ATOM 1535 N N . ALA A 1 220 ? 23.382 -17.823 -17.008 1.00 46.19 220 ALA A N 1
ATOM 1536 C CA . ALA A 1 220 ? 23.771 -19.055 -17.684 1.00 46.19 220 ALA A CA 1
ATOM 1537 C C . ALA A 1 220 ? 23.060 -19.314 -19.027 1.00 46.19 220 ALA A C 1
ATOM 1539 O O . ALA A 1 220 ? 23.379 -20.317 -19.663 1.00 46.19 220 ALA A O 1
ATOM 1540 N N . ASN A 1 221 ? 22.135 -18.459 -19.489 1.00 40.47 221 ASN A N 1
ATOM 1541 C CA . ASN A 1 221 ? 21.461 -18.687 -20.772 1.00 40.47 221 ASN A CA 1
ATOM 1542 C C . ASN A 1 221 ? 21.422 -17.430 -21.672 1.00 40.47 221 ASN A C 1
ATOM 1544 O O . ASN A 1 221 ? 20.704 -16.482 -21.358 1.00 40.47 221 ASN A O 1
ATOM 1548 N N . PRO A 1 222 ? 22.172 -17.400 -22.794 1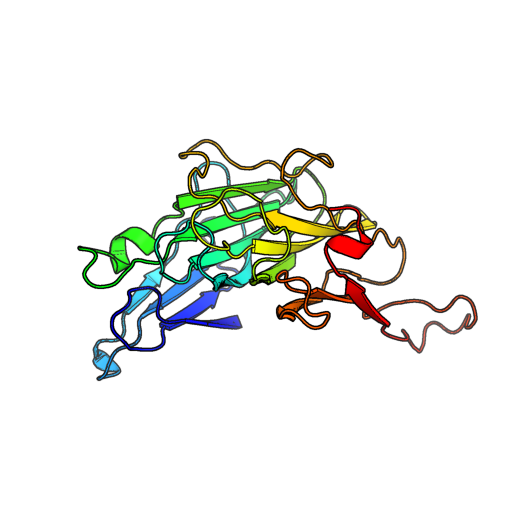.00 42.72 222 PRO A N 1
ATOM 1549 C CA . PRO A 1 222 ? 22.146 -16.298 -23.761 1.00 42.72 222 PRO A CA 1
ATOM 1550 C C . PRO A 1 222 ? 20.887 -16.287 -24.645 1.00 42.72 222 PRO A C 1
ATOM 1552 O O . PRO A 1 222 ? 20.681 -15.337 -25.403 1.00 42.72 222 PRO A O 1
ATOM 1555 N N . ASP A 1 223 ? 20.025 -17.302 -24.554 1.00 43.75 223 ASP A N 1
ATOM 1556 C CA . ASP A 1 223 ? 18.754 -17.308 -25.262 1.00 43.75 223 ASP A CA 1
ATOM 1557 C C . ASP A 1 223 ? 17.699 -16.559 -24.443 1.00 43.75 223 ASP A C 1
ATOM 1559 O O . ASP A 1 223 ? 17.182 -17.059 -23.446 1.00 43.75 223 ASP A O 1
ATOM 1563 N N . PHE A 1 224 ? 17.337 -15.361 -24.911 1.00 48.12 224 PHE A N 1
ATOM 1564 C CA . PHE A 1 224 ? 16.264 -14.467 -24.435 1.00 48.12 224 PHE A CA 1
ATOM 1565 C C . PHE A 1 224 ? 14.840 -15.091 -24.428 1.00 48.12 224 PHE A C 1
ATOM 1567 O O . PHE A 1 224 ? 13.849 -14.398 -24.664 1.00 48.12 224 PHE A O 1
ATOM 1574 N N . ARG A 1 225 ? 14.703 -16.407 -24.227 1.00 44.34 225 ARG A N 1
ATOM 1575 C CA . ARG A 1 225 ? 13.472 -17.194 -24.402 1.00 44.34 225 ARG A CA 1
ATOM 1576 C C . ARG A 1 225 ? 12.928 -17.843 -23.124 1.00 44.34 225 ARG A C 1
ATOM 1578 O O . ARG A 1 225 ? 11.852 -18.422 -23.199 1.00 44.34 225 ARG A O 1
ATOM 1585 N N . SER A 1 226 ? 13.583 -17.705 -21.969 1.00 46.47 226 SER A N 1
ATOM 1586 C CA . SER A 1 226 ? 13.006 -18.106 -20.673 1.00 46.47 226 SER A CA 1
ATOM 1587 C C . SER A 1 226 ? 13.438 -17.142 -19.566 1.00 46.47 226 SER A C 1
ATOM 1589 O O . SER A 1 226 ? 14.556 -17.262 -19.071 1.00 46.47 226 SER A O 1
ATOM 1591 N N . PRO A 1 227 ? 12.625 -16.139 -19.187 1.00 53.66 227 PRO A N 1
ATOM 1592 C CA . PRO A 1 227 ? 12.838 -15.461 -17.918 1.00 53.66 227 PRO A CA 1
ATOM 1593 C C . PRO A 1 227 ? 12.537 -16.459 -16.795 1.00 53.66 227 PRO A C 1
ATOM 1595 O O . PRO A 1 227 ? 11.371 -16.755 -16.534 1.00 53.66 227 PRO A O 1
ATOM 1598 N N . ASP A 1 228 ? 13.566 -16.980 -16.135 1.00 63.84 228 ASP A N 1
ATOM 1599 C CA . ASP A 1 228 ? 13.377 -17.790 -14.935 1.00 63.84 228 ASP A CA 1
ATOM 1600 C C . ASP A 1 228 ? 12.936 -16.837 -13.818 1.00 63.84 228 ASP A C 1
ATOM 1602 O O . ASP A 1 228 ? 13.725 -16.058 -13.295 1.00 63.84 228 ASP A O 1
ATOM 1606 N N . GLY A 1 229 ? 11.641 -16.799 -13.504 1.00 70.12 229 GLY A N 1
ATOM 1607 C CA . GLY A 1 229 ? 11.133 -15.967 -12.414 1.00 70.12 229 GLY A CA 1
ATOM 1608 C C . GLY A 1 229 ? 11.725 -16.396 -11.068 1.00 70.12 229 GLY A C 1
ATOM 1609 O O . GLY A 1 229 ? 11.869 -17.586 -10.805 1.00 70.12 229 GLY A O 1
ATOM 1610 N N . ALA A 1 230 ? 12.034 -15.432 -10.201 1.00 74.44 230 ALA A N 1
ATOM 1611 C CA . ALA A 1 230 ? 12.447 -15.689 -8.822 1.00 74.44 230 ALA A CA 1
ATOM 1612 C C . ALA A 1 230 ? 11.455 -15.070 -7.828 1.00 74.44 230 ALA A C 1
ATOM 1614 O O . ALA A 1 230 ? 10.752 -14.111 -8.157 1.00 74.44 230 ALA A O 1
ATOM 1615 N N . ALA A 1 231 ? 11.419 -15.602 -6.610 1.00 80.19 231 ALA A N 1
ATOM 1616 C CA . ALA A 1 231 ? 10.749 -14.998 -5.466 1.00 80.19 231 ALA A CA 1
ATOM 1617 C C . ALA A 1 231 ? 11.694 -15.057 -4.264 1.00 80.19 231 ALA A C 1
ATOM 1619 O O . ALA A 1 231 ? 12.382 -16.059 -4.066 1.00 80.19 231 ALA A O 1
ATOM 1620 N N . TYR A 1 232 ? 11.730 -13.984 -3.484 1.00 81.00 232 TYR A N 1
ATOM 1621 C CA . TYR A 1 232 ? 12.600 -13.844 -2.321 1.00 81.00 232 TYR A CA 1
ATOM 1622 C C . TYR A 1 232 ? 11.751 -13.537 -1.098 1.00 81.00 232 TYR A C 1
ATOM 1624 O O . TYR A 1 232 ? 10.832 -12.728 -1.194 1.00 81.00 232 TYR A O 1
ATOM 1632 N N . VAL A 1 233 ? 12.067 -14.166 0.030 1.00 85.31 233 VAL A N 1
ATOM 1633 C CA . VAL A 1 233 ? 11.428 -13.901 1.322 1.00 85.31 233 VAL A CA 1
ATOM 1634 C C . VAL A 1 233 ? 12.410 -13.132 2.198 1.00 85.31 233 VAL A C 1
ATOM 1636 O O . VAL A 1 233 ? 13.589 -13.484 2.251 1.00 85.31 233 VAL A O 1
ATOM 1639 N N . PHE A 1 234 ? 11.924 -12.093 2.867 1.00 84.00 234 PHE A N 1
ATOM 1640 C CA . PHE A 1 234 ? 12.687 -11.234 3.768 1.00 84.00 234 PHE A CA 1
ATOM 1641 C C . PHE A 1 234 ? 12.032 -11.233 5.136 1.00 84.00 234 PHE A C 1
ATOM 1643 O O . PHE A 1 234 ? 10.813 -11.091 5.212 1.00 84.00 234 PHE A O 1
ATOM 1650 N N . SER A 1 235 ? 12.848 -11.309 6.184 1.00 83.25 235 SER A N 1
ATOM 1651 C CA . SER A 1 235 ? 12.448 -10.963 7.549 1.00 83.25 235 SER A CA 1
ATOM 1652 C C . SER A 1 235 ? 13.126 -9.666 7.978 1.00 83.25 235 SER A C 1
ATOM 1654 O O . SER A 1 235 ? 14.236 -9.360 7.527 1.00 83.25 235 SER A O 1
ATOM 1656 N N . ALA A 1 236 ? 12.507 -8.908 8.880 1.00 75.88 236 ALA A N 1
ATOM 1657 C CA . ALA A 1 236 ? 13.116 -7.688 9.409 1.00 75.88 236 ALA A CA 1
ATOM 1658 C C . ALA A 1 236 ? 14.467 -7.961 10.096 1.00 75.88 236 ALA A C 1
ATOM 1660 O O . ALA A 1 236 ? 15.431 -7.225 9.879 1.00 75.88 236 ALA A O 1
ATOM 1661 N N . GLN A 1 237 ? 14.580 -9.083 10.816 1.00 69.44 237 GLN A N 1
ATOM 1662 C CA . GLN A 1 237 ? 15.825 -9.507 11.459 1.00 69.44 237 GLN A CA 1
ATOM 1663 C C . GLN A 1 237 ? 16.964 -9.726 10.446 1.00 69.44 237 GLN A C 1
ATOM 1665 O O . GLN A 1 237 ? 18.100 -9.315 10.689 1.00 69.44 237 GLN A O 1
ATOM 1670 N N . THR A 1 238 ? 16.679 -10.326 9.281 1.00 63.38 238 THR A N 1
ATOM 1671 C CA . THR A 1 238 ? 17.691 -10.525 8.220 1.00 63.38 238 THR A CA 1
ATOM 1672 C C . THR A 1 238 ? 18.187 -9.222 7.592 1.00 63.38 238 THR A C 1
ATOM 1674 O O . THR A 1 238 ? 19.231 -9.214 6.941 1.00 63.38 238 THR A O 1
ATOM 1677 N N . LEU A 1 239 ? 17.475 -8.118 7.822 1.00 65.56 239 LEU A N 1
ATOM 1678 C CA . LEU A 1 239 ? 17.815 -6.782 7.337 1.00 65.56 239 LEU A CA 1
ATOM 1679 C C . LEU A 1 239 ? 18.487 -5.907 8.407 1.00 65.56 239 LEU A C 1
ATOM 1681 O O . LEU A 1 239 ? 18.829 -4.761 8.123 1.00 65.56 239 LEU A O 1
ATOM 1685 N N . GLY A 1 240 ? 18.709 -6.438 9.616 1.00 57.50 240 GLY A N 1
ATOM 1686 C CA . GLY A 1 240 ? 19.325 -5.704 10.724 1.00 57.50 240 GLY A CA 1
ATOM 1687 C C . GLY A 1 240 ? 18.410 -4.664 11.379 1.00 57.50 240 GLY A C 1
ATOM 1688 O O . GLY A 1 240 ? 18.923 -3.717 11.980 1.00 57.50 240 GLY A O 1
ATOM 1689 N N . LEU A 1 241 ? 17.090 -4.828 11.232 1.00 57.31 241 LEU A N 1
ATOM 1690 C CA . LEU A 1 241 ? 16.046 -4.058 11.923 1.00 57.31 241 LEU A CA 1
ATOM 1691 C C . LEU A 1 241 ? 15.615 -4.714 13.242 1.00 57.31 241 LEU A C 1
ATOM 1693 O O . LEU A 1 241 ? 15.903 -5.913 13.441 1.00 57.31 241 LEU A O 1
#

Sequence (241 aa):
SAVGVLDADADGYDDLLVFGTIVASGASGAAVLFGAEDAADAVLLPLDPAPNTSFYAFAAAPVGDINGDGAPDVVVSGFKPDFSGSAAGVYFGCPPATPDCRAAIAQADAGVTHSGGRFFSHVAGVGNFYGRSGDAQPLNDFALGGDNGGSNRVTVVAGRTNWPALPAVVELNAPGDAVGVVELQSTQGRAGQYIGGLGDLNGDGRTEVVVGAPRHYGFANPDFRSPDGAAYVFSAQTLGL

Foldseek 3Di:
DWADWFQQQAPPFIKIKDADFDPPDLFQRIWIFHDDPDPVPTDTAAAGAFPPQRFHFQEKEFQQALQPQRGIKMKTWWAHPVNQWIKIFIFHGHHPPDPPRNVRRNYGQAMEIEGFGGWQNYKEHAFLQLPDPPDPDRHIWMKTWFDGPLWTFIFIAHRYNDGDGPPDHQYPHDVPSGGGTDRPTDSWFTKRNDKYWDQPPPPPRHTKMKIKRQQPDDPPDPPPPDRPIDMDIDGNVNVVD

pLDDT: mean 81.11, std 14.9, range [40.47, 95.94]